Protein AF-A0A2D6QYY9-F1 (afdb_monomer)

Radius of gyration: 24.43 Å; Cα contacts (8 Å, |Δi|>4): 426; chains: 1; bounding box: 73×89×52 Å

pLDDT: mean 72.72, std 28.01, range [17.86, 98.31]

Solvent-accessible surface area (backbone atoms only — not comparable to full-atom values): 18335 Å² total; per-residue (Å²): 140,78,92,85,85,86,84,89,86,78,84,86,80,84,80,98,81,76,97,71,91,80,79,87,81,78,89,75,76,70,84,76,67,44,37,44,31,36,22,74,57,73,68,55,75,54,54,59,70,58,64,79,77,75,81,78,92,76,82,97,78,88,88,87,86,89,82,90,80,93,73,91,72,76,86,72,69,86,83,64,86,88,68,88,79,67,67,50,34,37,40,39,28,46,42,53,53,52,77,57,77,39,36,89,75,64,77,61,57,75,87,45,36,33,63,50,42,48,54,24,50,50,52,20,32,56,60,69,64,43,78,38,80,46,74,70,72,40,56,53,85,42,46,68,74,48,61,65,68,59,58,28,48,60,47,18,52,50,43,24,69,60,52,28,44,38,40,35,34,40,25,7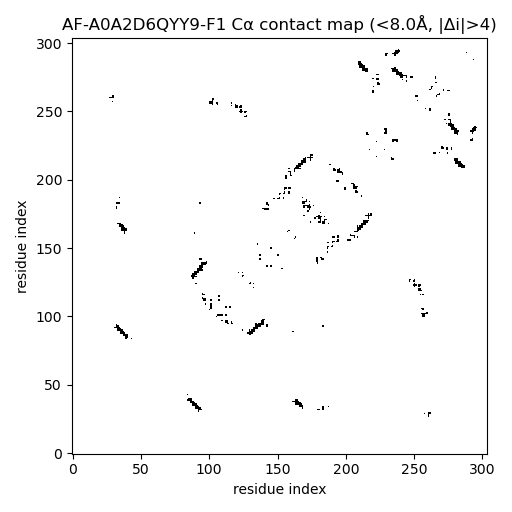8,61,16,58,79,60,43,64,38,31,24,29,51,22,49,45,52,58,51,17,48,56,55,18,41,36,78,83,64,84,64,99,48,64,60,26,75,58,51,31,36,35,19,42,33,89,59,62,67,70,52,56,47,74,42,96,54,57,55,77,38,89,67,40,38,30,42,38,80,39,52,96,45,25,68,48,53,49,53,25,57,62,40,36,58,41,43,41,72,24,45,32,75,55,37,72,72,40,97,44,32,73,50,38,51,16,51,48,58,26,19,76,77,47,54,78,87,73,95,60,77,37,38,64,64,88,86,72,79,68,84,90,125

Nearest PDB structures (foldseek):
  4ewl-assembly2_A  TM=7.579E-01  e=3.236E-10  Mycobacterium tuberculosis
  1q74-assembly4_D  TM=7.592E-01  e=6.464E-10  Mycobacterium tuberculosis
  1q74-assembly3_C  TM=7.695E-01  e=1.086E-09  Mycobacterium tuberculosis
  1q74-assembly2_B  TM=7.594E-01  e=5.459E-09  Mycobacterium tuberculosis
  4ewl-assembly2_B  TM=7.393E-01  e=5.153E-09  Mycobacterium tuberculosis

Foldseek 3Di:
DDDDDDDDDDDDDPDPDDPDDDDDDDDADDDFQKKKFKDFDPVVVVVVVVVVPDDDDDDPDDDDDDDDDDDDDPDDDPPPDDDDTDIQIAMETAALQLVHFCDVVRPDDSVCSSVLSVQLQVQLCVLVVHPHYHYNHDDHLCLQVPDLVVLLVVLLCVCLVNQGQEMEAADCCLLRNRPSSNSSNVSNVSSLVVLQDQVDDDPGGRHHHAFYKHQFNHALLCQLVDPVLQVDPQWQAKEFQLVCLVSLVSSLVSSVSCVVVCCVRAVVHPSNSSSSGIGTIGTPDHDDDPDTNPHDPPPDDDDD

Mean predicted aligned error: 14.14 Å

Secondary structure (DSSP, 8-state):
---------PPP------------------S--EEEEEEE-HHHHHHHHHHTT------S-----------------TTS--SS--EEEEEEEEE--TTS--TTTTSS-TTTHHHHHHHHHHHHHHHTT--EEEEEEEPTT-TTSS-HHHHHHHHHHHHHHH--SEEEEE-TTHHHH-HHHHHHHHHHHHHHHHHH-TTS--SSPP---SEEEEE-SS-GGGGGG-TTTTTSTT--EEEE-GGGHHHHHHHHHH-GGGHHHHIIIIIT-TTHHHHHHEEEEEEEESSPPSSSSBS-TTT-----

Sequence (304 aa):
MSSAAVQGIRPSCSNPANCRGSSRRSPSRVPTKAIVTARWSPRWLLESRRRSRHERPADPFQFRPSGRRELHRRRRDPHVCRGRGRAELTLVTATRGQAGKRGDPPLCAPEELPATRERELRAAADILGIQRLYLLDYEDKQLADAEPEKIRTELVDLLRRHRPHVVVTFDPNGLTGHPDHKAISRFTSDAIQAAADPRLRTDAAPHQVTRLLWTPSLPPWEFGRQTDLADRPGIDFVIDVGAWREQKRAALTAHRTQHLAVDRHWFGKPDVDRLLSVEAYRQAWGPTLPERPMRKFLVDTPTE

Structure (mmCIF, N/CA/C/O backbone):
data_AF-A0A2D6QYY9-F1
#
_entry.id   AF-A0A2D6QYY9-F1
#
loop_
_atom_site.group_PDB
_atom_site.id
_atom_site.type_symbol
_atom_site.label_atom_id
_atom_site.label_alt_id
_atom_site.label_comp_id
_atom_site.label_asym_id
_atom_site.label_entity_id
_atom_site.label_seq_id
_atom_site.pdbx_PDB_ins_code
_atom_site.Cartn_x
_atom_site.Cartn_y
_atom_site.Cartn_z
_atom_site.occupancy
_atom_site.B_iso_or_equiv
_atom_site.auth_seq_id
_atom_site.auth_comp_id
_atom_site.auth_asym_id
_atom_site.auth_atom_id
_atom_site.pdbx_PDB_model_num
ATOM 1 N N . MET A 1 1 ? 13.289 40.891 20.702 1.00 24.22 1 MET A N 1
ATOM 2 C CA . MET A 1 1 ? 12.964 40.147 21.935 1.00 24.22 1 MET A CA 1
ATOM 3 C C . MET A 1 1 ? 12.365 38.804 21.533 1.00 24.22 1 MET A C 1
ATOM 5 O O . MET A 1 1 ? 11.303 38.829 20.934 1.00 24.22 1 MET A O 1
ATOM 9 N N . SER A 1 2 ? 12.954 37.625 21.724 1.00 20.45 2 SER A N 1
ATOM 10 C CA . SER A 1 2 ? 14.361 37.196 21.872 1.00 20.45 2 SER A CA 1
ATOM 11 C C . SER A 1 2 ? 14.382 35.764 21.305 1.00 20.45 2 SER A C 1
ATOM 13 O O . SER A 1 2 ? 13.544 34.960 21.683 1.00 20.45 2 SER A O 1
ATOM 15 N N . SER A 1 3 ? 15.094 35.463 20.220 1.00 17.86 3 SER A N 1
ATOM 16 C CA . SER A 1 3 ? 16.523 35.115 20.185 1.00 17.86 3 SER A CA 1
ATOM 17 C C . SER A 1 3 ? 16.951 34.075 21.228 1.00 17.86 3 SER A C 1
ATOM 19 O O . SER A 1 3 ? 17.074 34.406 22.404 1.00 17.86 3 SER A O 1
ATOM 21 N N . ALA A 1 4 ? 17.266 32.865 20.756 1.00 21.70 4 ALA A N 1
ATOM 22 C CA . ALA A 1 4 ? 18.349 32.030 21.274 1.00 21.70 4 ALA A CA 1
ATOM 23 C C . ALA A 1 4 ? 18.763 31.020 20.188 1.00 21.70 4 ALA A C 1
ATOM 25 O O . ALA A 1 4 ? 18.000 30.124 19.832 1.00 21.70 4 ALA A O 1
ATOM 26 N N . ALA A 1 5 ? 19.967 31.181 19.643 1.00 19.69 5 ALA A N 1
ATOM 27 C CA . ALA A 1 5 ? 20.613 30.169 18.814 1.00 19.69 5 ALA A CA 1
ATOM 28 C C . ALA A 1 5 ? 21.514 29.289 19.690 1.00 19.69 5 ALA A C 1
ATOM 30 O O . ALA A 1 5 ? 22.089 29.778 20.660 1.00 19.69 5 ALA A O 1
ATOM 31 N N . VAL A 1 6 ? 21.726 28.033 19.291 1.00 21.61 6 VAL A N 1
ATOM 32 C CA . VAL A 1 6 ? 22.895 27.255 19.724 1.00 21.61 6 VAL A CA 1
ATOM 33 C C . VAL A 1 6 ? 23.634 26.786 18.478 1.00 21.61 6 VAL A C 1
ATOM 35 O O . VAL A 1 6 ? 23.147 25.956 17.712 1.00 21.61 6 VAL A O 1
ATOM 38 N N . GLN A 1 7 ? 24.811 27.367 18.260 1.00 20.89 7 GLN A N 1
ATOM 39 C CA . GLN A 1 7 ? 25.817 26.843 17.344 1.00 20.89 7 GLN A CA 1
ATOM 40 C C . GLN A 1 7 ? 26.706 25.834 18.079 1.00 20.89 7 GLN A C 1
ATOM 42 O O . GLN A 1 7 ? 26.906 25.948 19.284 1.00 20.89 7 GLN A O 1
ATOM 47 N N . GLY A 1 8 ? 27.344 24.945 17.316 1.00 20.47 8 GLY A N 1
ATOM 48 C CA . GLY A 1 8 ? 28.571 24.271 17.746 1.00 20.47 8 GLY A CA 1
ATOM 49 C C . GLY A 1 8 ? 28.425 22.777 18.013 1.00 20.47 8 GLY A C 1
ATOM 50 O O . GLY A 1 8 ? 28.046 22.361 19.096 1.00 20.47 8 GLY A O 1
ATOM 51 N N . ILE A 1 9 ? 28.830 21.963 17.039 1.00 23.95 9 ILE A N 1
ATOM 52 C CA . ILE A 1 9 ? 30.171 21.351 17.010 1.00 23.95 9 ILE A CA 1
ATOM 53 C C . ILE A 1 9 ? 30.422 20.896 15.564 1.00 23.95 9 ILE A C 1
ATOM 55 O O . ILE A 1 9 ? 29.631 20.157 14.982 1.00 23.95 9 ILE A O 1
ATOM 59 N N . ARG A 1 10 ? 31.516 21.371 14.957 1.00 22.67 10 ARG A N 1
ATOM 60 C CA . ARG A 1 10 ? 32.032 20.849 13.682 1.00 22.67 10 ARG A CA 1
ATOM 61 C C . ARG A 1 10 ? 33.208 19.921 13.994 1.00 22.67 10 ARG A C 1
ATOM 63 O O . ARG A 1 10 ? 34.135 20.389 14.652 1.00 22.67 10 ARG A O 1
ATOM 70 N N . PRO A 1 11 ? 33.250 18.682 13.481 1.00 27.75 11 PRO A N 1
ATOM 71 C CA . PRO A 1 11 ? 34.506 17.961 13.353 1.00 27.75 11 PRO A CA 1
ATOM 72 C C . PRO A 1 11 ? 35.374 18.665 12.306 1.00 27.75 11 PRO A C 1
ATOM 74 O O . PRO A 1 11 ? 34.900 19.020 11.223 1.00 27.75 11 PRO A O 1
ATOM 77 N N . SER A 1 12 ? 36.647 18.866 12.619 1.00 26.08 12 SER A N 1
ATOM 78 C CA . SER A 1 12 ? 37.651 19.315 11.662 1.00 26.08 12 SER A CA 1
ATOM 79 C C . SER A 1 12 ? 37.933 18.210 10.638 1.00 26.08 12 SER A C 1
ATOM 81 O O . SER A 1 12 ? 38.300 17.096 10.995 1.00 26.08 12 SER A O 1
ATOM 83 N N . CYS A 1 13 ? 37.808 18.528 9.350 1.00 25.12 13 CYS A N 1
ATOM 84 C CA . CYS A 1 13 ? 38.438 17.753 8.281 1.00 25.12 13 CYS A CA 1
ATOM 85 C C . CYS A 1 13 ? 39.603 18.570 7.729 1.00 25.12 13 CYS A C 1
ATOM 87 O O . CYS A 1 13 ? 39.419 19.497 6.941 1.00 25.12 13 CYS A O 1
ATOM 89 N N . SER A 1 14 ? 40.806 18.235 8.181 1.00 29.47 14 SER A N 1
ATOM 90 C CA . SER A 1 14 ? 42.048 18.636 7.534 1.00 29.47 14 SER A CA 1
ATOM 91 C C . SER A 1 14 ? 42.207 17.902 6.192 1.00 29.47 14 SER A C 1
ATOM 93 O O . SER A 1 14 ? 41.808 16.748 6.059 1.00 29.47 14 SER A O 1
ATOM 95 N N . ASN A 1 15 ? 42.857 18.575 5.235 1.00 30.83 15 ASN A N 1
ATOM 96 C CA . ASN A 1 15 ? 43.305 18.085 3.918 1.00 30.83 15 ASN A CA 1
ATOM 97 C C . ASN A 1 15 ? 42.295 18.139 2.730 1.00 30.83 15 ASN A C 1
ATOM 99 O O . ASN A 1 15 ? 41.537 17.194 2.495 1.00 30.83 15 ASN A O 1
ATOM 103 N N . PRO A 1 16 ? 42.324 19.206 1.901 1.00 30.31 16 PRO A N 1
ATOM 104 C CA . PRO A 1 16 ? 41.492 19.355 0.704 1.00 30.31 16 PRO A CA 1
ATOM 105 C C . PRO A 1 16 ? 42.157 18.745 -0.550 1.00 30.31 16 PRO A C 1
ATOM 107 O O . PRO A 1 16 ? 42.496 19.465 -1.486 1.00 30.31 16 PRO A O 1
ATOM 110 N N . ALA A 1 17 ? 42.359 17.421 -0.584 1.00 29.62 17 ALA A N 1
ATOM 111 C CA . ALA A 1 17 ? 43.164 16.785 -1.643 1.00 29.62 17 ALA A CA 1
ATOM 112 C C . ALA A 1 17 ? 42.616 15.473 -2.246 1.00 29.62 17 ALA A C 1
ATOM 114 O O . ALA A 1 17 ? 43.342 14.821 -2.992 1.00 29.62 17 ALA A O 1
ATOM 115 N N . ASN A 1 18 ? 41.366 15.058 -1.975 1.00 29.92 18 ASN A N 1
ATOM 116 C CA . ASN A 1 18 ? 40.857 13.781 -2.520 1.00 29.92 18 ASN A CA 1
ATOM 117 C C . ASN A 1 18 ? 39.383 13.765 -2.982 1.00 29.92 18 ASN A C 1
ATOM 119 O O . ASN A 1 18 ? 38.712 12.735 -2.973 1.00 29.92 18 ASN A O 1
ATOM 123 N N . CYS A 1 19 ? 38.866 14.906 -3.448 1.00 27.25 19 CYS A N 1
ATOM 124 C CA . CYS A 1 19 ? 37.540 14.991 -4.070 1.00 27.25 19 CYS A CA 1
ATOM 125 C C . CYS A 1 19 ? 37.563 14.584 -5.558 1.00 27.25 19 CYS A C 1
ATOM 127 O O . CYS A 1 19 ? 37.334 15.417 -6.436 1.00 27.25 19 CYS A O 1
ATOM 129 N N . ARG A 1 20 ? 37.800 13.300 -5.862 1.00 28.73 20 ARG A N 1
ATOM 130 C CA . ARG A 1 20 ? 37.508 12.723 -7.190 1.00 28.73 20 ARG A CA 1
ATOM 131 C C . ARG A 1 20 ? 36.810 11.369 -7.066 1.00 28.73 20 ARG A C 1
ATOM 133 O O . ARG A 1 20 ? 37.363 10.428 -6.520 1.00 28.73 20 ARG A O 1
ATOM 140 N N . GLY A 1 21 ? 35.615 11.277 -7.652 1.00 30.78 21 GLY A N 1
ATOM 141 C CA . GLY A 1 21 ? 34.951 10.006 -7.950 1.00 30.78 21 GLY A CA 1
ATOM 142 C C . GLY A 1 21 ? 34.109 9.387 -6.829 1.00 30.78 21 GLY A C 1
ATOM 143 O O . GLY A 1 21 ? 34.529 8.443 -6.174 1.00 30.78 21 GLY A O 1
ATOM 144 N N . SER A 1 22 ? 32.833 9.773 -6.736 1.00 26.16 22 SER A N 1
ATOM 145 C CA . SER A 1 22 ? 31.793 8.759 -6.516 1.00 26.16 22 SER A CA 1
ATOM 146 C C . SER A 1 22 ? 30.522 9.098 -7.297 1.00 26.16 22 SER A C 1
ATOM 148 O O . SER A 1 22 ? 30.051 10.235 -7.328 1.00 26.16 22 SER A O 1
ATOM 150 N N . SER A 1 23 ? 30.001 8.098 -8.005 1.00 27.09 23 SER A N 1
ATOM 151 C CA . SER A 1 23 ? 28.810 8.200 -8.849 1.00 27.09 23 SER A CA 1
ATOM 152 C C . SER A 1 23 ? 27.565 8.549 -8.031 1.00 27.09 23 SER A C 1
ATOM 154 O O . SER A 1 23 ? 27.313 7.916 -7.001 1.00 27.09 23 SER A O 1
ATOM 156 N N . ARG A 1 24 ? 26.720 9.458 -8.541 1.00 25.91 24 ARG A N 1
ATOM 157 C CA . ARG A 1 24 ? 25.387 9.742 -7.980 1.00 25.91 24 ARG A CA 1
ATOM 158 C C . ARG A 1 24 ? 24.579 8.441 -7.845 1.00 25.91 24 ARG A C 1
ATOM 160 O O . ARG A 1 24 ? 24.099 7.901 -8.841 1.00 25.91 24 ARG A O 1
ATOM 167 N N . ARG A 1 25 ? 24.403 7.937 -6.617 1.00 25.81 25 ARG A N 1
ATOM 168 C CA . ARG A 1 25 ? 23.558 6.761 -6.348 1.00 25.81 25 ARG A CA 1
ATOM 169 C C . ARG A 1 25 ? 22.092 7.125 -6.579 1.00 25.81 25 ARG A C 1
ATOM 171 O O . ARG A 1 25 ? 21.478 7.803 -5.763 1.00 25.81 25 ARG A O 1
ATOM 178 N N . SER A 1 26 ? 21.536 6.661 -7.695 1.00 29.36 26 SER A N 1
ATOM 179 C CA . SER A 1 26 ? 20.120 6.835 -8.021 1.00 29.36 26 SER A CA 1
ATOM 180 C C . SER A 1 26 ? 19.242 5.938 -7.121 1.00 29.36 26 SER A C 1
ATOM 182 O O . SER A 1 26 ? 19.501 4.731 -7.049 1.00 29.36 26 SER A O 1
ATOM 184 N N . PRO A 1 27 ? 18.224 6.471 -6.416 1.00 25.92 27 PRO A N 1
ATOM 185 C CA . PRO A 1 27 ? 17.357 5.669 -5.554 1.00 25.92 27 PRO A CA 1
ATOM 186 C C . PRO A 1 27 ? 16.347 4.851 -6.380 1.00 25.92 27 PRO A C 1
ATOM 188 O O . PRO A 1 27 ? 15.516 5.401 -7.102 1.00 25.92 27 PRO A O 1
ATOM 191 N N . SER A 1 28 ? 16.392 3.520 -6.257 1.00 26.03 28 SER A N 1
ATOM 192 C CA . SER A 1 28 ? 15.472 2.587 -6.930 1.00 26.03 28 SER A CA 1
ATOM 193 C C . SER A 1 28 ? 14.440 1.985 -5.961 1.00 26.03 28 SER A C 1
ATOM 195 O O . SER A 1 28 ? 14.816 1.561 -4.870 1.00 26.03 28 SER A O 1
ATOM 197 N N . ARG A 1 29 ? 13.174 1.894 -6.403 1.00 39.44 29 ARG A N 1
ATOM 198 C CA . ARG A 1 29 ? 11.973 1.305 -5.734 1.00 39.44 29 ARG A CA 1
ATOM 199 C C . ARG A 1 29 ? 12.106 -0.228 -5.534 1.00 39.44 29 ARG A C 1
ATOM 201 O O . ARG A 1 29 ? 13.225 -0.708 -5.672 1.00 39.44 29 ARG A O 1
ATOM 208 N N . VAL A 1 30 ? 11.129 -1.093 -5.202 1.00 32.81 30 VAL A N 1
ATOM 209 C CA . VAL A 1 30 ? 9.650 -1.277 -5.390 1.00 32.81 30 VAL A CA 1
ATOM 210 C C . VAL A 1 30 ? 9.222 -2.276 -4.254 1.00 32.81 30 VAL A C 1
ATOM 212 O O . VAL A 1 30 ? 10.105 -3.059 -3.892 1.00 32.81 30 VAL A O 1
ATOM 215 N N . PRO A 1 31 ? 7.998 -2.296 -3.642 1.00 41.59 31 PRO A N 1
ATOM 216 C CA . PRO A 1 31 ? 6.697 -2.195 -4.316 1.00 41.59 31 PRO A CA 1
ATOM 217 C C . PRO A 1 31 ? 5.567 -1.331 -3.719 1.00 41.59 31 PRO A C 1
ATOM 219 O O . PRO A 1 31 ? 5.508 -1.050 -2.530 1.00 41.59 31 PRO A O 1
ATOM 222 N N . THR A 1 32 ? 4.657 -0.974 -4.642 1.00 31.66 32 THR A N 1
ATOM 223 C CA . THR A 1 32 ? 3.267 -0.491 -4.483 1.00 31.66 32 THR A CA 1
ATOM 224 C C . THR A 1 32 ? 2.980 0.557 -3.403 1.00 31.66 32 THR A C 1
ATOM 226 O O . THR A 1 32 ? 2.944 0.265 -2.214 1.00 31.66 32 THR A O 1
ATOM 229 N N . LYS A 1 33 ? 2.628 1.771 -3.852 1.00 38.44 33 LYS A N 1
ATOM 230 C CA . LYS A 1 33 ? 2.145 2.893 -3.028 1.00 38.44 33 LYS A CA 1
ATOM 231 C C . LYS A 1 33 ? 0.713 2.645 -2.554 1.00 38.44 33 LYS A C 1
ATOM 233 O O . LYS A 1 33 ? -0.225 3.281 -3.043 1.00 38.44 33 LYS A O 1
ATOM 238 N N . ALA A 1 34 ? 0.557 1.644 -1.702 1.00 40.50 34 ALA A N 1
ATOM 239 C CA . ALA A 1 34 ? -0.734 1.055 -1.427 1.00 40.50 34 ALA A CA 1
ATOM 240 C C . ALA A 1 34 ? -1.147 1.184 0.031 1.00 40.50 34 ALA A C 1
ATOM 242 O O . ALA A 1 34 ? -0.338 1.033 0.945 1.00 40.50 34 ALA A O 1
ATOM 243 N N . ILE A 1 35 ? -2.443 1.385 0.210 1.00 50.97 35 ILE A N 1
ATOM 244 C CA . ILE A 1 35 ? -3.138 1.193 1.469 1.00 50.97 35 ILE A CA 1
ATOM 245 C C . ILE A 1 35 ? -3.807 -0.177 1.382 1.00 50.97 35 ILE A C 1
ATOM 247 O O . ILE A 1 35 ? -4.609 -0.415 0.475 1.00 50.97 35 ILE A O 1
ATOM 251 N N . VAL A 1 36 ? -3.492 -1.074 2.314 1.00 58.47 36 VAL A N 1
ATOM 252 C CA . VAL A 1 36 ? -4.250 -2.321 2.494 1.00 58.47 36 VAL A CA 1
ATOM 253 C C . VAL A 1 36 ? -5.264 -2.078 3.597 1.00 58.47 36 VAL A C 1
ATOM 255 O O . VAL A 1 36 ? -4.900 -1.662 4.695 1.00 58.47 36 VAL A O 1
ATOM 258 N N . THR A 1 37 ? -6.540 -2.336 3.329 1.00 50.94 37 THR A N 1
ATOM 259 C CA . THR A 1 37 ? -7.595 -2.233 4.339 1.00 50.94 37 THR A CA 1
ATOM 260 C C . THR A 1 37 ? -8.334 -3.561 4.475 1.00 50.94 37 THR A C 1
ATOM 262 O O . THR A 1 37 ? -8.594 -4.242 3.480 1.00 50.94 37 THR A O 1
ATOM 265 N N . ALA A 1 38 ? -8.630 -3.955 5.717 1.00 46.88 38 ALA A N 1
ATOM 266 C CA . ALA A 1 38 ? -9.217 -5.253 6.041 1.00 46.88 38 ALA A CA 1
ATOM 267 C C . ALA A 1 38 ? -10.495 -5.110 6.886 1.00 46.88 38 ALA A C 1
ATOM 269 O O . ALA A 1 38 ? -10.498 -4.476 7.947 1.00 46.88 38 ALA A O 1
ATOM 270 N N . ARG A 1 39 ? -11.580 -5.752 6.440 1.00 36.62 39 ARG A N 1
ATOM 271 C CA . ARG A 1 39 ? -12.871 -5.855 7.144 1.00 36.62 39 ARG A CA 1
ATOM 272 C C . ARG A 1 39 ? -13.252 -7.321 7.358 1.00 36.62 39 ARG A C 1
ATOM 274 O O . ARG A 1 39 ? -12.958 -8.165 6.527 1.00 36.62 39 ARG A O 1
ATOM 281 N N . TRP A 1 40 ? -13.941 -7.633 8.453 1.00 40.41 40 TRP A N 1
ATOM 282 C CA . TRP A 1 40 ? -14.431 -8.985 8.762 1.00 40.41 40 TRP A CA 1
ATOM 283 C C . TRP A 1 40 ? -15.960 -9.062 8.634 1.00 40.41 40 TRP A C 1
ATOM 285 O O . TRP A 1 40 ? -16.655 -8.071 8.856 1.00 40.41 40 TRP A O 1
ATOM 295 N N . SER A 1 41 ? -16.490 -10.230 8.252 1.00 32.62 41 SER A N 1
ATOM 296 C CA . SER A 1 41 ? -17.924 -10.414 7.973 1.00 32.62 41 SER A CA 1
ATOM 297 C C . SER A 1 41 ? -18.780 -10.574 9.248 1.00 32.62 41 SER A C 1
ATOM 299 O O . SER A 1 41 ? -18.458 -11.427 10.079 1.00 32.62 41 SER A O 1
ATOM 301 N N . PRO A 1 42 ? -19.930 -9.874 9.378 1.00 34.06 42 PRO A N 1
ATOM 302 C CA . PRO A 1 42 ? -20.803 -9.971 10.555 1.00 34.06 42 PRO A CA 1
ATOM 303 C C . PRO A 1 42 ? -21.401 -11.356 10.846 1.00 34.06 42 PRO A C 1
ATOM 305 O O . PRO A 1 42 ? -21.711 -11.642 11.998 1.00 34.06 42 PRO A O 1
ATOM 308 N N . ARG A 1 43 ? -21.562 -12.243 9.847 1.00 33.91 43 ARG A N 1
ATOM 309 C CA . ARG A 1 43 ? -22.134 -13.590 10.083 1.00 33.91 43 ARG A CA 1
ATOM 310 C C . ARG A 1 43 ? -21.301 -14.417 11.069 1.00 33.91 43 ARG A C 1
ATOM 312 O O . ARG A 1 43 ? -21.859 -15.177 11.856 1.00 33.91 43 ARG A O 1
ATOM 319 N N . TRP A 1 44 ? -19.984 -14.217 11.074 1.00 33.06 44 TRP A N 1
ATOM 320 C CA . TRP A 1 44 ? -19.068 -14.958 11.938 1.00 33.06 44 TRP A CA 1
ATOM 321 C C . TRP A 1 44 ? -19.231 -14.611 13.429 1.00 33.06 44 TRP A C 1
ATOM 323 O O . TRP A 1 44 ? -19.193 -15.515 14.261 1.00 33.06 44 TRP A O 1
ATOM 333 N N . LEU A 1 45 ? -19.517 -13.341 13.759 1.00 33.91 45 LEU A N 1
ATOM 334 C CA . LEU A 1 45 ? -19.784 -12.869 15.132 1.00 33.91 45 LEU A CA 1
ATOM 335 C C . LEU A 1 45 ? -21.002 -13.550 15.788 1.00 33.91 45 LEU A C 1
ATOM 337 O O . LEU A 1 45 ? -21.111 -13.575 17.012 1.00 33.91 45 LEU A O 1
ATOM 341 N N . LEU A 1 46 ? -21.919 -14.093 14.981 1.00 30.67 46 LEU A N 1
ATOM 342 C CA . LEU A 1 46 ? -23.135 -14.771 15.439 1.00 30.67 46 LEU A CA 1
ATOM 343 C C . LEU A 1 46 ? -22.991 -16.301 15.450 1.00 30.67 46 LEU A C 1
ATOM 345 O O . LEU A 1 46 ? -23.529 -16.963 16.339 1.00 30.67 46 LEU A O 1
ATOM 349 N N . GLU A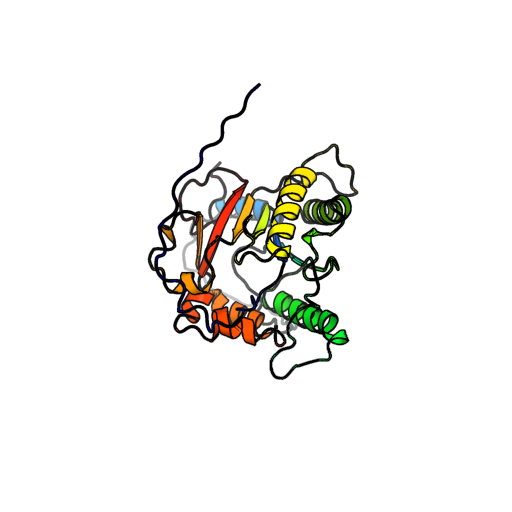 1 47 ? -22.260 -16.883 14.495 1.00 32.22 47 GLU A N 1
ATOM 350 C CA . GLU A 1 47 ? -22.050 -18.338 14.430 1.00 32.22 47 GLU A CA 1
ATOM 351 C C . GLU A 1 47 ? -21.056 -18.851 15.486 1.00 32.22 47 GLU A C 1
ATOM 353 O O . GLU A 1 47 ? -21.225 -19.970 15.979 1.00 32.22 47 GLU A O 1
ATOM 358 N N . SER A 1 48 ? -20.082 -18.034 15.905 1.00 33.19 48 SER A N 1
ATOM 359 C CA . SER A 1 48 ? -19.191 -18.350 17.034 1.00 33.19 48 SER A CA 1
ATOM 360 C C . SER A 1 48 ? -19.963 -18.510 18.353 1.00 33.19 48 SER A C 1
ATOM 362 O O . SER A 1 48 ? -19.735 -19.473 19.084 1.00 33.19 48 SER A O 1
ATOM 364 N N . ARG A 1 49 ? -20.960 -17.646 18.605 1.00 35.28 49 ARG A N 1
ATOM 365 C CA . ARG A 1 49 ? -21.829 -17.685 19.800 1.00 35.28 49 ARG A CA 1
ATOM 366 C C . ARG A 1 49 ? -22.763 -18.903 19.864 1.00 35.28 49 ARG A C 1
ATOM 368 O O . ARG A 1 49 ? -23.239 -19.236 20.946 1.00 35.28 49 ARG A O 1
ATOM 375 N N . ARG A 1 50 ? -23.053 -19.571 18.737 1.00 36.94 50 ARG A N 1
ATOM 376 C CA . ARG A 1 50 ? -23.914 -20.775 18.709 1.00 36.94 50 ARG A CA 1
ATOM 377 C C . ARG A 1 50 ? -23.154 -22.079 18.947 1.00 36.94 50 ARG A C 1
ATOM 379 O O . ARG A 1 50 ? -23.724 -23.000 19.524 1.00 36.94 50 ARG A O 1
ATOM 386 N N . ARG A 1 51 ? -21.887 -22.175 18.526 1.00 38.72 51 ARG A N 1
ATOM 387 C CA . ARG A 1 51 ? -21.098 -23.417 18.644 1.00 38.72 51 ARG A CA 1
ATOM 388 C C . ARG A 1 51 ? -20.593 -23.705 20.061 1.00 38.72 51 ARG A C 1
ATOM 390 O O . ARG A 1 51 ? -20.360 -24.860 20.377 1.00 38.72 51 ARG A O 1
ATOM 397 N N . SER A 1 52 ? -20.493 -22.701 20.932 1.00 35.16 52 SER A N 1
ATOM 398 C CA . SER A 1 52 ? -20.010 -22.875 22.312 1.00 35.16 52 SER A CA 1
ATOM 399 C C . SER A 1 52 ? -21.016 -23.508 23.288 1.00 35.16 52 SER A C 1
ATOM 401 O O . SER A 1 52 ? -20.654 -23.755 24.434 1.00 35.16 52 SER A O 1
ATOM 403 N N . ARG A 1 53 ? -22.272 -23.769 22.884 1.00 37.00 53 ARG A N 1
ATOM 404 C CA . ARG A 1 53 ? -23.322 -24.271 23.799 1.00 37.00 53 ARG A CA 1
ATOM 405 C C . ARG A 1 53 ? -23.686 -25.754 23.664 1.00 37.00 53 ARG A C 1
ATOM 407 O O . ARG A 1 53 ? -24.353 -26.263 24.562 1.00 37.00 53 ARG A O 1
ATOM 414 N N . HIS A 1 54 ? -23.289 -26.454 22.597 1.00 35.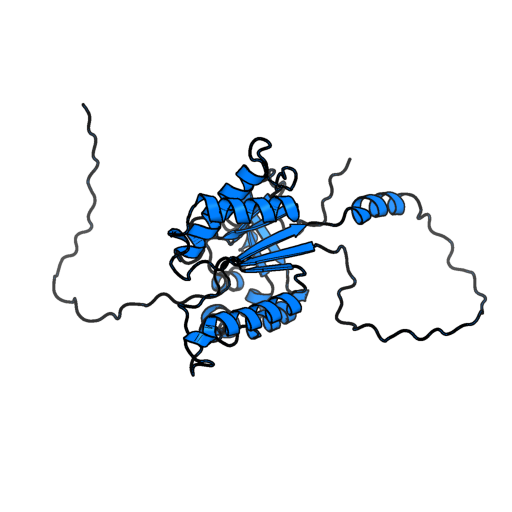16 54 HIS A N 1
ATOM 415 C CA . HIS A 1 54 ? -23.774 -27.817 22.307 1.00 35.16 54 HIS A CA 1
ATOM 416 C C . HIS A 1 54 ? -22.703 -28.767 21.739 1.00 35.16 54 HIS A C 1
ATOM 418 O O . HIS A 1 54 ? -22.844 -29.253 20.622 1.00 35.16 54 HIS A O 1
ATOM 424 N N . GLU A 1 55 ? -21.694 -29.114 22.541 1.00 29.67 55 GLU A N 1
ATOM 425 C CA . GLU A 1 55 ? -20.947 -30.3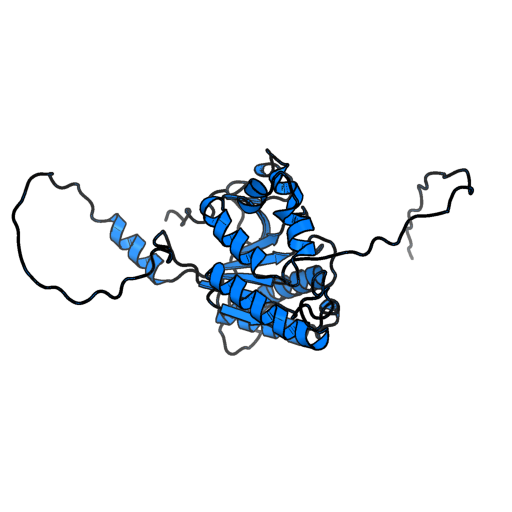74 22.378 1.00 29.67 55 GLU A CA 1
ATOM 426 C C . GLU A 1 55 ? -20.736 -31.028 23.760 1.00 29.67 55 GLU A C 1
ATOM 428 O O . GLU A 1 55 ? -19.776 -30.743 24.471 1.00 29.67 55 GLU A O 1
ATOM 433 N N . ARG A 1 56 ? -21.671 -31.904 24.164 1.00 30.64 56 ARG A N 1
ATOM 434 C CA . ARG A 1 56 ? -21.366 -33.016 25.084 1.00 30.64 56 ARG A CA 1
ATOM 435 C C . ARG A 1 56 ? -20.919 -34.200 24.214 1.00 30.64 56 ARG A C 1
ATOM 437 O O . ARG A 1 56 ? -21.533 -34.397 23.163 1.00 30.64 56 ARG A O 1
ATOM 444 N N . PRO A 1 57 ? -19.898 -34.982 24.604 1.00 27.91 57 PRO A N 1
ATOM 445 C CA . PRO A 1 57 ? -19.446 -36.108 23.796 1.00 27.91 57 PRO A CA 1
ATOM 446 C C . PRO A 1 57 ? -20.510 -37.213 23.764 1.00 27.91 57 PRO A C 1
ATOM 448 O O . PRO A 1 57 ? -21.097 -37.539 24.796 1.00 27.91 57 PRO A O 1
ATOM 451 N N . ALA A 1 58 ? -20.739 -37.785 22.582 1.00 29.31 58 ALA A N 1
ATOM 452 C CA . ALA A 1 58 ? -21.579 -38.962 22.387 1.00 29.31 58 ALA A CA 1
ATOM 453 C C . ALA A 1 58 ? -20.713 -40.193 22.065 1.00 29.31 58 ALA A C 1
ATOM 455 O O . ALA A 1 58 ? -19.679 -40.086 21.405 1.00 29.31 58 ALA A O 1
ATOM 456 N N . ASP A 1 59 ? -21.165 -41.335 22.572 1.00 29.41 59 ASP A N 1
ATOM 457 C CA . ASP A 1 59 ? -20.526 -42.656 22.596 1.00 29.41 59 ASP A CA 1
ATOM 458 C C . ASP A 1 59 ? -20.169 -43.208 21.187 1.00 29.41 59 ASP A C 1
ATOM 460 O O . ASP A 1 59 ? -21.0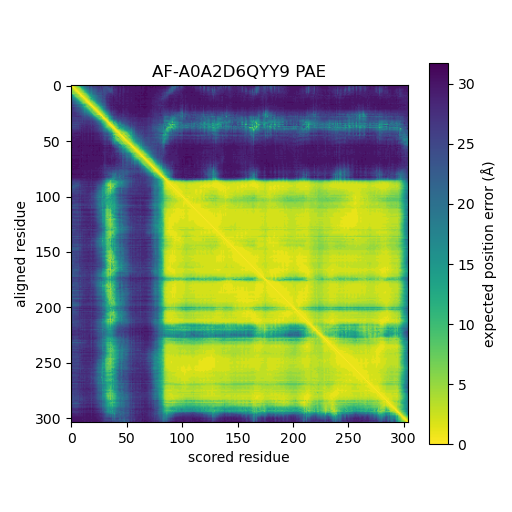18 -43.165 20.288 1.00 29.41 59 ASP A O 1
ATOM 464 N N . PRO A 1 60 ? -18.944 -43.725 20.943 1.00 28.75 60 PRO A N 1
ATOM 465 C CA . PRO A 1 60 ? -18.485 -44.135 19.613 1.00 28.75 60 PRO A CA 1
ATOM 466 C C . PRO A 1 60 ? -18.930 -45.548 19.173 1.00 28.75 60 PRO A C 1
ATOM 468 O O . PRO A 1 60 ? -18.122 -46.300 18.631 1.00 28.75 60 PRO A O 1
ATOM 471 N N . PHE A 1 61 ? -20.210 -45.912 19.316 1.00 27.22 61 PHE A N 1
ATOM 472 C CA . PHE A 1 61 ? -20.757 -47.133 18.697 1.00 27.22 61 PHE A CA 1
ATOM 473 C C . PHE A 1 61 ? -22.209 -46.986 18.215 1.00 27.22 61 PHE A C 1
ATOM 475 O O . PHE A 1 61 ? -23.154 -47.260 18.950 1.00 27.22 61 PHE A O 1
ATOM 482 N N . GLN A 1 62 ? -22.390 -46.677 16.923 1.00 28.17 62 GLN A N 1
ATOM 483 C CA . GLN A 1 62 ? -23.477 -47.256 16.116 1.00 28.17 62 GLN A CA 1
ATOM 484 C C . GLN A 1 62 ? -23.263 -47.063 14.606 1.00 28.17 62 GLN A C 1
ATOM 486 O O . GLN A 1 62 ? -22.770 -46.040 14.138 1.00 28.17 62 GLN A O 1
ATOM 491 N N . PHE A 1 63 ? -23.642 -48.084 13.837 1.00 24.56 63 PHE A N 1
ATOM 492 C CA . PHE A 1 63 ? -23.413 -48.219 12.397 1.00 24.56 63 PHE A CA 1
ATOM 493 C C . PHE A 1 63 ? -24.715 -48.716 11.759 1.00 24.56 63 PHE A C 1
ATOM 495 O O . PHE A 1 63 ? -25.239 -49.704 12.268 1.00 24.56 63 PHE A O 1
ATOM 502 N N . ARG A 1 64 ? -25.212 -48.089 10.670 1.00 27.88 64 ARG A N 1
ATOM 503 C CA . ARG A 1 64 ? -25.969 -48.681 9.522 1.00 27.88 64 ARG A CA 1
ATOM 504 C C . ARG A 1 64 ? -26.583 -47.596 8.587 1.00 27.88 64 ARG A C 1
ATOM 506 O O . ARG A 1 64 ? -26.485 -46.420 8.929 1.00 27.88 64 ARG A O 1
ATOM 513 N N . PRO A 1 65 ? -27.027 -47.921 7.342 1.00 32.28 65 PRO A N 1
ATOM 514 C CA . PRO A 1 65 ? -26.574 -47.141 6.178 1.00 32.28 65 PRO A CA 1
ATOM 515 C C . PRO A 1 65 ? -27.661 -46.693 5.165 1.00 32.28 65 PRO A C 1
ATOM 517 O O . PRO A 1 65 ? -28.842 -46.994 5.300 1.00 32.28 65 PRO A O 1
ATOM 520 N N . SER A 1 66 ? -27.166 -46.156 4.037 1.00 27.19 66 SER A N 1
ATOM 521 C CA . SER A 1 66 ? -27.763 -46.115 2.680 1.00 27.19 66 SER A CA 1
ATOM 522 C C . SER A 1 66 ? -28.753 -44.985 2.344 1.00 27.19 66 SER A C 1
ATOM 524 O O . SER A 1 66 ? -29.577 -44.602 3.162 1.00 27.19 66 SER A O 1
ATOM 526 N N . GLY A 1 67 ? -28.685 -44.459 1.104 1.00 24.27 67 GLY A N 1
ATOM 527 C CA . GLY A 1 67 ? -29.695 -43.505 0.604 1.00 24.27 67 GLY A CA 1
ATOM 528 C C . GLY A 1 67 ? -29.282 -42.495 -0.483 1.00 24.27 67 GLY A C 1
ATOM 529 O O . GLY A 1 67 ? -29.333 -41.298 -0.245 1.00 24.27 67 GLY A O 1
ATOM 530 N N . ARG A 1 68 ? -28.907 -42.970 -1.681 1.00 27.11 68 ARG A N 1
ATOM 531 C CA . ARG A 1 68 ? -29.015 -42.305 -3.011 1.00 27.11 68 ARG A CA 1
ATOM 532 C C . ARG A 1 68 ? -29.199 -40.760 -3.102 1.00 27.11 68 ARG A C 1
ATOM 534 O O . ARG A 1 68 ? -30.299 -40.261 -2.886 1.00 27.11 68 ARG A O 1
ATOM 541 N N . ARG A 1 69 ? -28.254 -40.073 -3.763 1.00 28.47 69 ARG A N 1
ATOM 542 C CA . ARG A 1 69 ? -28.363 -39.591 -5.174 1.00 28.47 69 ARG A CA 1
ATOM 543 C C . ARG A 1 69 ? -27.184 -38.679 -5.531 1.00 28.47 69 ARG A C 1
ATOM 545 O O . ARG A 1 69 ? -26.869 -37.740 -4.807 1.00 28.47 69 ARG A O 1
ATOM 552 N N . GLU A 1 70 ? -26.567 -38.933 -6.680 1.00 31.11 70 GLU A N 1
ATOM 553 C CA . GLU A 1 70 ? -25.574 -38.031 -7.258 1.00 31.11 70 GLU A CA 1
ATOM 554 C C . GLU A 1 70 ? -26.238 -36.791 -7.866 1.00 31.11 70 GLU A C 1
ATOM 556 O O . GLU A 1 70 ? -27.267 -36.871 -8.534 1.00 31.11 70 GLU A O 1
ATOM 561 N N . LEU A 1 71 ? -25.596 -35.643 -7.667 1.00 30.08 71 LEU A N 1
ATOM 562 C CA . LEU A 1 71 ? -25.830 -34.406 -8.403 1.00 30.08 71 LEU A CA 1
ATOM 563 C C . LEU A 1 71 ? -24.451 -33.834 -8.725 1.00 30.08 71 LEU A C 1
ATOM 565 O O . LEU A 1 71 ? -23.627 -33.664 -7.821 1.00 30.08 71 LEU A O 1
ATOM 569 N N . HIS A 1 72 ? -24.181 -33.590 -10.011 1.00 28.78 72 HIS A N 1
ATOM 570 C CA . HIS A 1 72 ? -22.855 -33.226 -10.515 1.00 28.78 72 HIS A CA 1
ATOM 571 C C . HIS A 1 72 ? -22.242 -32.039 -9.757 1.00 28.78 72 HIS A C 1
ATOM 573 O O . HIS A 1 72 ? -22.549 -30.870 -10.003 1.00 28.78 72 HIS A O 1
ATOM 579 N N . ARG A 1 73 ? -21.279 -32.331 -8.876 1.00 30.72 73 ARG A N 1
ATOM 580 C CA . ARG A 1 73 ? -20.373 -31.311 -8.351 1.00 30.72 73 ARG A CA 1
ATOM 581 C C . ARG A 1 73 ? -19.428 -30.894 -9.473 1.00 30.72 73 ARG A C 1
ATOM 583 O O . ARG A 1 73 ? -18.534 -31.657 -9.834 1.00 30.72 73 ARG A O 1
ATOM 590 N N . ARG A 1 74 ? -19.552 -29.648 -9.949 1.00 33.75 74 ARG A N 1
ATOM 591 C CA . ARG A 1 74 ? -18.417 -28.958 -10.588 1.00 33.75 74 ARG A CA 1
ATOM 592 C C . ARG A 1 74 ? -17.210 -29.115 -9.659 1.00 33.75 74 ARG A C 1
ATOM 594 O O . ARG A 1 74 ? -17.315 -28.754 -8.481 1.00 33.75 74 ARG A O 1
ATOM 601 N N . ARG A 1 75 ? -16.103 -29.677 -10.159 1.00 31.88 75 ARG A N 1
ATOM 602 C CA . ARG A 1 75 ? -14.856 -29.796 -9.389 1.00 31.88 75 ARG A CA 1
ATOM 603 C C . ARG A 1 75 ? -14.465 -28.390 -8.930 1.00 31.88 75 ARG A C 1
ATOM 605 O O . ARG A 1 75 ? -14.241 -27.514 -9.758 1.00 31.88 75 ARG A O 1
ATOM 612 N N . ARG A 1 76 ? -14.487 -28.157 -7.615 1.00 36.34 76 ARG A N 1
ATOM 613 C CA . ARG A 1 76 ? -14.038 -26.892 -7.026 1.00 36.34 76 ARG A CA 1
ATOM 614 C C . ARG A 1 76 ? -12.534 -26.970 -6.836 1.00 36.34 76 ARG A C 1
ATOM 616 O O . ARG A 1 76 ? -12.041 -27.966 -6.315 1.00 36.34 76 ARG A O 1
ATOM 623 N N . ASP A 1 77 ? -11.869 -25.906 -7.248 1.00 36.06 77 ASP A N 1
ATOM 624 C CA . ASP A 1 77 ? -10.424 -25.745 -7.206 1.00 36.06 77 ASP A CA 1
ATOM 625 C C . ASP A 1 77 ? -9.868 -25.936 -5.774 1.00 36.06 77 ASP A C 1
ATOM 627 O O . ASP A 1 77 ? -10.385 -25.292 -4.846 1.00 36.06 77 ASP A O 1
ATOM 631 N N . PRO A 1 78 ? -8.866 -26.811 -5.541 1.00 33.19 78 PRO A N 1
ATOM 632 C CA . PRO A 1 78 ? -8.299 -27.030 -4.208 1.00 33.19 78 PRO A CA 1
ATOM 633 C C . PRO A 1 78 ? -7.558 -25.808 -3.641 1.00 33.19 78 PRO A C 1
ATOM 635 O O . PRO A 1 78 ? -7.346 -25.747 -2.432 1.00 33.19 78 PRO A O 1
ATOM 638 N N . HIS A 1 79 ? -7.214 -24.815 -4.468 1.00 34.00 79 HIS A N 1
ATOM 639 C CA . HIS A 1 79 ? -6.468 -23.623 -4.042 1.00 34.00 79 HIS A CA 1
ATOM 640 C C . HIS A 1 79 ? -7.319 -22.545 -3.342 1.00 34.00 79 HIS A C 1
ATOM 642 O O . HIS A 1 79 ? -6.783 -21.565 -2.828 1.00 34.00 79 HIS A O 1
ATOM 648 N N . VAL A 1 80 ? -8.645 -22.712 -3.250 1.00 37.75 80 VAL A N 1
ATOM 649 C CA . VAL A 1 80 ? -9.506 -21.764 -2.524 1.00 37.75 80 VAL A CA 1
ATOM 650 C C . VAL A 1 80 ? -9.482 -22.054 -1.021 1.00 37.75 80 VAL A C 1
ATOM 652 O O . VAL A 1 80 ? -10.135 -22.989 -0.551 1.00 37.75 80 VAL A O 1
ATOM 655 N N . CYS A 1 81 ? -8.795 -21.196 -0.258 1.00 36.22 81 CYS A N 1
ATOM 656 C CA . CYS A 1 81 ? -8.614 -21.307 1.193 1.00 36.22 81 CYS A CA 1
ATOM 657 C C . CYS A 1 81 ? -9.896 -21.715 1.947 1.00 36.22 81 CYS A C 1
ATOM 659 O O . CYS A 1 81 ? -10.889 -20.975 1.999 1.00 36.22 81 CYS A O 1
ATOM 661 N N . ARG A 1 82 ? -9.839 -22.888 2.593 1.00 35.12 82 ARG A N 1
ATOM 662 C CA . ARG A 1 82 ? -10.812 -23.370 3.583 1.00 35.12 82 ARG A CA 1
ATOM 663 C C . ARG A 1 82 ? -10.177 -23.388 4.974 1.00 35.12 82 ARG A C 1
ATOM 665 O O . ARG A 1 82 ? -9.815 -24.440 5.484 1.00 35.12 82 ARG A O 1
ATOM 672 N N . GLY A 1 83 ? -10.075 -22.219 5.599 1.00 30.72 83 GLY A N 1
ATOM 673 C CA . GLY A 1 83 ? -9.594 -22.100 6.973 1.00 30.72 83 GLY A CA 1
ATOM 674 C C . GLY A 1 83 ? -9.862 -20.721 7.567 1.00 30.72 83 GLY A C 1
ATOM 675 O O . GLY A 1 83 ? -9.347 -19.738 7.062 1.00 30.72 83 GLY A O 1
ATOM 676 N N . ARG A 1 84 ? -10.659 -20.691 8.645 1.00 37.53 84 ARG A N 1
ATOM 677 C CA . ARG A 1 84 ? -10.736 -19.629 9.673 1.00 37.53 84 ARG A CA 1
ATOM 678 C C . ARG A 1 84 ? -10.892 -18.179 9.171 1.00 37.53 84 ARG A C 1
ATOM 680 O O . ARG A 1 84 ? -9.960 -17.391 9.209 1.00 37.53 84 ARG A O 1
ATOM 687 N N . GLY A 1 85 ? -12.139 -17.823 8.845 1.00 44.16 85 GLY A N 1
ATOM 688 C CA . GLY A 1 85 ? -12.570 -16.443 8.587 1.00 44.16 85 GLY A CA 1
ATOM 689 C C . GLY A 1 85 ? -12.199 -15.928 7.192 1.00 44.16 85 GLY A C 1
ATOM 690 O O . GLY A 1 85 ? -11.113 -16.179 6.687 1.00 44.16 85 GLY A O 1
ATOM 691 N N . ARG A 1 86 ? -13.101 -15.177 6.551 1.00 63.19 86 ARG A N 1
ATOM 692 C CA . ARG A 1 86 ? -12.761 -14.396 5.351 1.00 63.19 86 ARG A CA 1
ATOM 693 C C . ARG A 1 86 ? -12.706 -12.921 5.716 1.00 63.19 86 ARG A C 1
ATOM 695 O O . ARG A 1 86 ? -13.741 -12.341 6.046 1.00 63.19 86 ARG A O 1
ATOM 702 N N . ALA A 1 87 ? -11.510 -12.345 5.636 1.00 77.06 87 ALA A N 1
ATOM 703 C CA . ALA A 1 87 ? -11.346 -10.905 5.574 1.00 77.06 87 ALA A CA 1
ATOM 704 C C . ALA A 1 87 ? -11.729 -10.426 4.167 1.00 77.06 87 ALA A C 1
ATOM 706 O O . ALA A 1 87 ? -11.280 -10.985 3.165 1.00 77.06 87 ALA A O 1
ATOM 707 N N . GLU A 1 88 ? -12.549 -9.384 4.106 1.00 85.19 88 GLU A N 1
ATOM 708 C CA . GLU A 1 88 ? -12.670 -8.527 2.938 1.00 85.19 88 GLU A CA 1
ATOM 709 C C . GLU A 1 88 ? -11.418 -7.642 2.871 1.00 85.19 88 GLU A C 1
ATOM 711 O O . GLU A 1 88 ? -11.215 -6.787 3.735 1.00 85.19 88 GLU A O 1
ATOM 716 N N . LEU A 1 89 ? -10.584 -7.863 1.858 1.00 89.62 89 LEU A N 1
ATOM 717 C CA . LEU A 1 89 ? -9.354 -7.125 1.590 1.00 89.62 89 LEU A CA 1
ATOM 718 C C . LEU A 1 89 ? -9.590 -6.126 0.458 1.00 89.62 89 LEU A C 1
ATOM 720 O O . LEU A 1 89 ? -10.039 -6.498 -0.630 1.00 89.62 89 LEU A O 1
ATOM 724 N N . THR A 1 90 ? -9.259 -4.862 0.712 1.00 94.06 90 THR A N 1
ATOM 725 C CA . THR A 1 90 ? -9.284 -3.788 -0.287 1.00 94.06 90 THR A CA 1
ATOM 726 C C . THR A 1 90 ? -7.901 -3.158 -0.395 1.00 94.06 90 THR A C 1
ATOM 728 O O . THR A 1 90 ? -7.360 -2.685 0.604 1.00 94.06 90 THR A O 1
ATOM 731 N N . LEU A 1 91 ? -7.346 -3.143 -1.606 1.00 96.25 91 LEU A N 1
ATOM 732 C CA . LEU A 1 91 ? -6.083 -2.494 -1.945 1.00 96.25 91 LEU A CA 1
ATOM 733 C C . LEU A 1 91 ? -6.374 -1.165 -2.648 1.00 96.25 91 LEU A C 1
ATOM 735 O O . LEU A 1 91 ? -7.077 -1.136 -3.655 1.00 96.25 91 LEU A O 1
ATOM 739 N N . VAL A 1 92 ? -5.825 -0.067 -2.139 1.00 97.12 92 VAL A N 1
ATOM 740 C CA . VAL A 1 92 ? -5.933 1.264 -2.756 1.00 97.12 92 VAL A CA 1
ATOM 741 C C . VAL A 1 92 ? -4.538 1.703 -3.157 1.00 97.12 92 VAL A C 1
ATOM 743 O O . VAL A 1 92 ? -3.691 1.863 -2.289 1.00 97.12 92 VAL A O 1
ATOM 746 N N . THR A 1 93 ? -4.274 1.880 -4.449 1.00 96.25 93 THR A N 1
ATOM 747 C CA . THR A 1 93 ? -2.967 2.309 -4.966 1.00 96.25 93 THR A CA 1
ATOM 748 C C . THR A 1 93 ? -3.070 3.716 -5.538 1.00 96.25 93 THR A C 1
ATOM 750 O O . THR A 1 93 ? -3.875 3.973 -6.429 1.00 96.25 93 THR A O 1
ATOM 753 N N . ALA A 1 94 ? -2.241 4.635 -5.043 1.00 95.25 94 ALA A N 1
ATOM 754 C CA . ALA A 1 94 ? -2.369 6.048 -5.395 1.00 95.25 94 ALA A CA 1
ATOM 755 C C . ALA A 1 94 ? -2.002 6.366 -6.859 1.00 95.25 94 ALA A C 1
ATOM 757 O O . ALA A 1 94 ? -2.641 7.205 -7.477 1.00 95.25 94 ALA A O 1
ATOM 758 N N . THR A 1 95 ? -0.994 5.692 -7.425 1.00 94.62 95 THR A N 1
ATOM 759 C CA . THR A 1 95 ? -0.418 6.019 -8.748 1.00 94.62 95 THR A CA 1
ATOM 760 C C . THR A 1 95 ? -0.173 4.761 -9.576 1.00 94.62 95 THR A C 1
ATOM 762 O O . THR A 1 95 ? 0.182 3.729 -8.999 1.00 94.62 95 THR A O 1
ATOM 765 N N . ARG A 1 96 ? -0.157 4.859 -10.909 1.00 93.44 96 ARG A N 1
ATOM 766 C CA . ARG A 1 96 ? 0.172 3.722 -11.793 1.00 93.44 96 ARG A CA 1
ATOM 767 C C . ARG A 1 96 ? 1.664 3.363 -11.856 1.00 93.44 96 ARG A C 1
ATOM 769 O O . ARG A 1 96 ? 2.009 2.262 -12.275 1.00 93.44 96 ARG A O 1
ATOM 776 N N . GLY A 1 97 ? 2.556 4.220 -11.353 1.00 92.25 97 GLY A N 1
ATOM 777 C CA . GLY A 1 97 ? 4.002 3.954 -11.305 1.00 92.25 97 GLY A CA 1
ATOM 778 C C . GLY A 1 97 ? 4.715 4.194 -12.643 1.00 92.25 97 GLY A C 1
ATOM 779 O O . GLY A 1 97 ? 5.693 3.505 -12.960 1.00 92.25 97 GLY A O 1
ATOM 780 N N . GLN A 1 98 ? 4.173 5.138 -13.414 1.00 92.62 98 GLN A N 1
ATOM 781 C CA . GLN A 1 98 ? 4.531 5.523 -14.776 1.00 92.62 98 GLN A CA 1
ATOM 782 C C . GLN A 1 98 ? 5.922 6.164 -14.915 1.00 92.62 98 GLN A C 1
ATOM 784 O O . GLN A 1 98 ? 6.582 5.978 -15.930 1.00 92.62 98 GLN A O 1
ATOM 789 N N . ALA A 1 99 ? 6.451 6.803 -13.870 1.00 92.25 99 ALA A N 1
ATOM 790 C CA . ALA A 1 99 ? 7.803 7.369 -13.839 1.00 92.25 99 ALA A CA 1
ATOM 791 C C . ALA A 1 99 ? 8.867 6.344 -13.375 1.00 92.25 99 ALA A C 1
ATOM 793 O O . ALA A 1 99 ? 9.888 6.710 -12.767 1.00 92.25 99 ALA A O 1
ATOM 794 N N . GLY A 1 100 ? 8.601 5.049 -13.592 1.00 90.69 100 GLY A N 1
ATOM 795 C CA . GLY A 1 100 ? 9.423 3.907 -13.186 1.00 90.69 100 GLY A CA 1
ATOM 796 C C . GLY A 1 100 ? 10.308 3.325 -14.297 1.00 90.69 100 GLY A C 1
ATOM 797 O O . GLY A 1 100 ? 10.219 3.696 -15.462 1.00 90.69 100 GLY A O 1
ATOM 798 N N . LYS A 1 101 ? 11.167 2.363 -13.930 1.00 92.25 101 LYS A N 1
ATOM 799 C CA . LYS A 1 101 ? 11.843 1.498 -14.912 1.00 92.25 101 LYS A CA 1
ATOM 800 C C . LYS A 1 101 ? 10.863 0.442 -15.451 1.00 92.25 101 LYS A C 1
ATOM 802 O O . LYS A 1 101 ? 9.924 0.060 -14.751 1.00 92.25 101 LYS A O 1
ATOM 807 N N . ARG A 1 102 ? 11.134 -0.029 -16.674 1.00 94.94 102 ARG A N 1
ATOM 808 C CA . ARG A 1 102 ? 10.310 -0.962 -17.471 1.00 94.94 102 ARG A CA 1
ATOM 809 C C . ARG A 1 102 ? 10.821 -2.414 -17.459 1.00 94.94 102 ARG A C 1
ATOM 811 O O . ARG A 1 102 ? 10.376 -3.220 -18.270 1.00 94.94 102 ARG A O 1
ATOM 818 N N . GLY A 1 103 ? 11.769 -2.727 -16.578 1.00 92.56 103 GLY A N 1
ATOM 819 C CA . GLY A 1 103 ? 12.624 -3.915 -16.649 1.00 92.56 103 GLY A CA 1
ATOM 820 C C . GLY A 1 103 ? 13.935 -3.644 -17.396 1.00 92.56 103 GLY A C 1
ATOM 821 O O . GLY A 1 103 ? 14.118 -2.550 -17.938 1.00 92.56 103 GLY A O 1
ATOM 822 N N . ASP A 1 104 ? 14.842 -4.621 -17.381 1.00 93.31 104 ASP A N 1
ATOM 823 C CA . ASP A 1 104 ? 16.053 -4.658 -18.205 1.00 93.31 104 ASP A CA 1
ATOM 824 C C . ASP A 1 104 ? 16.232 -6.087 -18.776 1.00 93.31 104 ASP A C 1
ATOM 826 O O . ASP A 1 104 ? 16.496 -7.006 -18.000 1.00 93.31 104 ASP A O 1
ATOM 830 N N . PRO A 1 105 ? 16.008 -6.323 -20.085 1.00 95.56 105 PRO A N 1
ATOM 831 C CA . PRO A 1 105 ? 15.568 -5.349 -21.084 1.00 95.56 105 PRO A CA 1
ATOM 832 C C . PRO A 1 105 ? 14.144 -4.805 -20.808 1.00 95.56 105 PRO A C 1
ATOM 834 O O . PRO A 1 105 ? 13.357 -5.437 -20.095 1.00 95.56 105 PRO A O 1
ATOM 837 N N . PRO A 1 106 ? 13.779 -3.630 -21.361 1.00 96.31 106 PRO A N 1
ATOM 838 C CA . PRO A 1 106 ? 12.435 -3.065 -21.223 1.00 96.31 106 PRO A CA 1
ATOM 839 C C . PRO A 1 106 ? 11.339 -3.987 -21.781 1.00 96.31 106 PRO A C 1
ATOM 841 O O . PRO A 1 106 ? 11.449 -4.466 -22.905 1.00 96.31 106 PRO A O 1
ATOM 844 N N . LEU A 1 107 ? 10.255 -4.188 -21.024 1.00 96.50 107 LEU A N 1
ATOM 845 C CA . LEU A 1 107 ? 9.168 -5.118 -21.381 1.00 96.50 107 LEU A CA 1
ATOM 846 C C . LEU A 1 107 ? 7.968 -4.484 -22.116 1.00 96.50 107 LEU A C 1
ATOM 848 O O . LEU A 1 107 ? 7.057 -5.203 -22.518 1.00 96.50 107 LEU A O 1
ATOM 852 N N . CYS A 1 108 ? 7.936 -3.158 -22.248 1.00 97.25 108 CYS A N 1
ATOM 853 C CA . CYS A 1 108 ? 6.889 -2.378 -22.922 1.00 97.25 108 CYS A CA 1
ATOM 854 C C . CYS A 1 108 ? 7.455 -1.012 -23.351 1.00 97.25 108 CYS A C 1
ATOM 856 O O . CYS A 1 108 ? 8.565 -0.657 -22.939 1.00 97.25 108 CYS A O 1
ATOM 858 N N . ALA A 1 109 ? 6.718 -0.209 -24.118 1.00 97.12 109 ALA A N 1
ATOM 859 C CA . ALA A 1 109 ? 7.037 1.202 -24.359 1.00 97.12 109 ALA A CA 1
ATOM 860 C C . ALA A 1 109 ? 6.848 2.065 -23.081 1.00 97.12 109 ALA A C 1
ATOM 862 O O . ALA A 1 109 ? 6.219 1.609 -22.118 1.00 97.12 109 ALA A O 1
ATOM 863 N N . PRO A 1 110 ? 7.415 3.289 -23.000 1.00 95.06 110 PRO A N 1
ATOM 864 C CA . PRO A 1 110 ? 7.175 4.208 -21.878 1.00 95.06 110 PRO A CA 1
ATOM 865 C C . PRO A 1 110 ? 5.690 4.517 -21.650 1.00 95.06 110 PRO A C 1
ATOM 867 O O . PRO A 1 110 ? 5.217 4.452 -20.517 1.00 95.06 110 PRO A O 1
ATOM 870 N N . GLU A 1 111 ? 4.952 4.766 -22.726 1.00 96.56 111 GLU A N 1
ATOM 871 C CA . GLU A 1 111 ? 3.544 5.177 -22.731 1.00 96.56 111 GLU A CA 1
ATOM 872 C C . GLU A 1 111 ? 2.620 4.018 -22.313 1.00 96.56 111 GLU A C 1
ATOM 874 O O . GLU A 1 111 ? 1.559 4.223 -21.730 1.00 96.56 111 GLU A O 1
ATOM 879 N N . GLU A 1 112 ? 3.059 2.778 -22.543 1.00 97.31 112 GLU A N 1
ATOM 880 C CA . GLU A 1 112 ? 2.360 1.550 -22.152 1.00 97.31 112 GLU A CA 1
ATOM 881 C C . GLU A 1 112 ? 2.604 1.142 -20.692 1.00 97.31 112 GLU A C 1
ATOM 883 O O . GLU A 1 112 ? 1.898 0.270 -20.169 1.00 97.31 112 GLU A O 1
ATOM 888 N N . LEU A 1 113 ? 3.604 1.721 -20.015 1.00 95.88 113 LEU A N 1
ATOM 889 C CA . LEU A 1 113 ? 3.971 1.332 -18.651 1.00 95.88 113 LEU A CA 1
ATOM 890 C C . LEU A 1 113 ? 2.822 1.466 -17.628 1.00 95.88 113 LEU A C 1
ATOM 892 O O . LEU A 1 113 ? 2.679 0.537 -16.829 1.00 95.88 113 LEU A O 1
ATOM 896 N N . PRO A 1 114 ? 1.977 2.524 -17.620 1.00 95.00 114 PRO A N 1
ATOM 897 C CA . PRO A 1 114 ? 0.879 2.639 -16.659 1.00 95.00 114 PRO A CA 1
ATOM 898 C C . PRO A 1 114 ? -0.123 1.483 -16.800 1.00 95.00 114 PRO A C 1
ATOM 900 O O . PRO A 1 114 ? -0.445 0.809 -15.822 1.00 95.00 114 PRO A O 1
ATOM 903 N N . ALA A 1 115 ? -0.559 1.205 -18.033 1.00 97.38 115 ALA A N 1
ATOM 904 C CA . ALA A 1 115 ? -1.495 0.125 -18.338 1.00 97.38 115 ALA A CA 1
ATOM 905 C C . ALA A 1 115 ? -0.877 -1.260 -18.083 1.00 97.38 115 ALA A C 1
ATOM 907 O O . ALA A 1 115 ? -1.548 -2.168 -17.593 1.00 97.38 115 ALA A O 1
ATOM 908 N N . THR A 1 116 ? 0.417 -1.425 -18.370 1.00 97.56 116 THR A N 1
ATOM 909 C CA . THR A 1 116 ? 1.157 -2.663 -18.091 1.00 97.56 116 THR A CA 1
ATOM 910 C C . THR A 1 116 ? 1.231 -2.932 -16.593 1.00 97.56 116 THR A C 1
ATOM 912 O O . THR A 1 116 ? 0.849 -4.015 -16.153 1.00 97.56 116 THR A O 1
ATOM 915 N N . ARG A 1 117 ? 1.612 -1.934 -15.789 1.00 96.56 117 ARG A N 1
ATOM 916 C CA . ARG A 1 117 ? 1.663 -2.053 -14.325 1.00 96.56 117 ARG A CA 1
ATOM 917 C C . ARG A 1 117 ? 0.293 -2.262 -13.691 1.00 96.56 117 ARG A C 1
ATOM 919 O O . ARG A 1 117 ? 0.214 -2.947 -12.675 1.00 96.56 117 ARG A O 1
ATOM 926 N N . GLU A 1 118 ? -0.778 -1.723 -14.271 1.00 97.19 118 GLU A N 1
ATOM 927 C CA . GLU A 1 118 ? -2.135 -2.020 -13.808 1.00 97.19 118 GLU A CA 1
ATOM 928 C C . GLU A 1 118 ? -2.502 -3.498 -14.034 1.00 97.19 118 GLU A C 1
ATOM 930 O O . GLU A 1 118 ? -3.038 -4.130 -13.124 1.00 97.19 118 GLU A O 1
ATOM 935 N N . ARG A 1 119 ? -2.158 -4.084 -15.193 1.00 98.31 119 ARG A N 1
ATOM 936 C CA . ARG A 1 119 ? -2.353 -5.528 -15.443 1.00 98.31 119 ARG A CA 1
ATOM 937 C C . ARG A 1 119 ? -1.544 -6.389 -14.468 1.00 98.31 119 ARG A C 1
ATOM 939 O O . ARG A 1 119 ? -2.086 -7.337 -13.908 1.00 98.31 119 ARG A O 1
ATOM 946 N N . GLU A 1 120 ? -0.284 -6.032 -14.218 1.00 97.88 120 GLU A N 1
ATOM 947 C CA . GLU A 1 120 ? 0.570 -6.707 -13.227 1.00 97.88 120 GLU A CA 1
ATOM 948 C C . GLU A 1 120 ? -0.010 -6.627 -11.807 1.00 97.88 120 GLU A C 1
ATOM 950 O O . GLU A 1 120 ? -0.040 -7.623 -11.089 1.00 97.88 120 GLU A O 1
ATOM 955 N N . LEU A 1 121 ? -0.507 -5.451 -11.407 1.00 96.69 121 LEU A N 1
ATOM 956 C CA . LEU A 1 121 ? -1.112 -5.224 -10.094 1.00 96.69 121 LEU A CA 1
ATOM 957 C C . LEU A 1 121 ? -2.423 -5.994 -9.911 1.00 96.69 121 LEU A C 1
ATOM 959 O O . LEU A 1 121 ? -2.659 -6.523 -8.828 1.00 96.69 121 LEU A O 1
ATOM 963 N N . ARG A 1 122 ? -3.254 -6.086 -10.956 1.00 97.50 122 ARG A N 1
ATOM 964 C CA . ARG A 1 122 ? -4.469 -6.914 -10.952 1.00 97.50 122 ARG A CA 1
ATOM 965 C C . ARG A 1 122 ? -4.118 -8.392 -10.776 1.00 97.50 122 ARG A C 1
ATOM 967 O O . ARG A 1 122 ? -4.622 -9.010 -9.848 1.00 97.50 122 ARG A O 1
ATOM 974 N N . ALA A 1 123 ? -3.164 -8.911 -11.551 1.00 97.81 123 ALA A N 1
ATOM 975 C CA . ALA A 1 123 ? -2.694 -10.290 -11.407 1.00 97.81 123 ALA A CA 1
ATOM 976 C C . ALA A 1 123 ? -2.115 -10.581 -10.006 1.00 97.81 123 ALA A C 1
ATOM 978 O O . ALA A 1 123 ? -2.434 -11.607 -9.409 1.00 97.81 123 ALA A O 1
ATOM 979 N N . ALA A 1 124 ? -1.313 -9.670 -9.442 1.00 96.06 124 ALA A N 1
ATOM 980 C CA . ALA A 1 124 ? -0.803 -9.802 -8.076 1.00 96.06 124 ALA A CA 1
ATOM 981 C C . ALA A 1 124 ? -1.930 -9.776 -7.023 1.00 96.06 124 ALA A C 1
ATOM 983 O O . ALA A 1 124 ? -1.911 -10.568 -6.080 1.00 96.06 124 ALA A O 1
ATOM 984 N N . ALA A 1 125 ? -2.931 -8.905 -7.190 1.00 94.44 125 ALA A N 1
ATOM 985 C CA . ALA A 1 125 ? -4.095 -8.825 -6.310 1.00 94.44 125 ALA A CA 1
ATOM 986 C C . ALA A 1 125 ? -4.945 -10.108 -6.355 1.00 94.44 125 ALA A C 1
ATOM 988 O O . ALA A 1 125 ? -5.308 -10.623 -5.296 1.00 94.44 125 ALA A O 1
ATOM 989 N N . ASP A 1 126 ? -5.184 -10.659 -7.548 1.00 95.88 126 ASP A N 1
ATOM 990 C CA . ASP A 1 126 ? -5.900 -11.924 -7.746 1.00 95.88 126 ASP A CA 1
ATOM 991 C C . ASP A 1 126 ? -5.152 -13.097 -7.091 1.00 95.88 126 ASP A C 1
ATOM 993 O O . ASP A 1 126 ? -5.756 -13.876 -6.349 1.00 95.88 126 ASP A O 1
ATOM 997 N N . ILE A 1 127 ? -3.825 -13.183 -7.277 1.00 95.94 127 ILE A N 1
ATOM 998 C CA . ILE A 1 127 ? -2.971 -14.193 -6.626 1.00 95.94 127 ILE A CA 1
ATOM 999 C C . ILE A 1 127 ? -3.061 -14.091 -5.101 1.00 95.94 127 ILE A C 1
ATOM 1001 O O . ILE A 1 127 ? -3.172 -15.115 -4.434 1.00 95.94 127 ILE A O 1
ATOM 1005 N N . LEU A 1 128 ? -3.047 -12.883 -4.531 1.00 92.00 128 LEU A N 1
ATOM 1006 C CA . LEU A 1 128 ? -3.193 -12.651 -3.086 1.00 92.00 128 LEU A CA 1
ATOM 1007 C C . LEU A 1 128 ? -4.644 -12.799 -2.583 1.00 92.00 128 LEU A C 1
ATOM 1009 O O . LEU A 1 128 ? -4.890 -12.720 -1.380 1.00 92.00 128 LEU A O 1
ATOM 1013 N N . GLY A 1 129 ? -5.613 -13.018 -3.476 1.00 91.25 129 GLY A N 1
ATOM 1014 C CA . GLY A 1 129 ? -7.031 -13.128 -3.139 1.00 91.25 129 GLY A CA 1
ATOM 1015 C C . GLY A 1 129 ? -7.668 -11.816 -2.668 1.00 91.25 129 GLY A C 1
ATOM 1016 O O . GLY A 1 129 ? -8.676 -11.857 -1.960 1.00 91.25 129 GLY A O 1
ATOM 1017 N N . ILE A 1 130 ? -7.096 -10.664 -3.029 1.00 91.69 130 ILE A N 1
ATOM 1018 C CA . ILE A 1 130 ? -7.613 -9.326 -2.711 1.00 91.69 130 ILE A CA 1
ATOM 1019 C C . ILE A 1 130 ? -8.870 -9.073 -3.547 1.00 91.69 130 ILE A C 1
ATOM 1021 O O . ILE A 1 130 ? -8.823 -9.131 -4.770 1.00 91.69 130 ILE A O 1
ATOM 1025 N N . GLN A 1 131 ? -10.009 -8.776 -2.911 1.00 90.94 131 GLN A N 1
ATOM 1026 C CA . GLN A 1 131 ? -11.294 -8.758 -3.632 1.00 90.94 131 GLN A CA 1
ATOM 1027 C C . GLN A 1 131 ? -11.684 -7.384 -4.189 1.00 90.94 131 GLN A C 1
ATOM 1029 O O . GLN A 1 131 ? -12.640 -7.289 -4.958 1.00 90.94 131 GLN A O 1
ATOM 1034 N N . ARG A 1 132 ? -10.996 -6.310 -3.785 1.00 93.19 132 ARG A N 1
ATOM 1035 C CA . ARG A 1 132 ? -11.234 -4.949 -4.285 1.00 93.19 132 ARG A CA 1
ATOM 1036 C C . ARG A 1 132 ? -9.908 -4.237 -4.521 1.00 93.19 132 ARG A C 1
ATOM 1038 O O . ARG A 1 132 ? -9.063 -4.202 -3.630 1.00 93.19 132 ARG A O 1
ATOM 1045 N N . LEU A 1 133 ? -9.754 -3.645 -5.701 1.00 95.19 133 LEU A N 1
ATOM 1046 C CA . LEU A 1 133 ? -8.579 -2.874 -6.095 1.00 95.19 133 LEU A CA 1
ATOM 1047 C C . LEU A 1 133 ? -9.021 -1.517 -6.650 1.00 95.19 133 LEU A C 1
ATOM 1049 O O . LEU A 1 133 ? -9.765 -1.461 -7.628 1.00 95.19 133 LEU A O 1
ATOM 1053 N N . TYR A 1 134 ? -8.525 -0.444 -6.040 1.00 96.69 134 TYR A N 1
ATOM 1054 C CA . TYR A 1 134 ? -8.713 0.938 -6.474 1.00 96.69 134 TYR A CA 1
ATOM 1055 C C . TYR A 1 134 ? -7.378 1.520 -6.946 1.00 96.69 134 TYR A C 1
ATOM 1057 O O . TYR A 1 134 ? -6.363 1.366 -6.266 1.00 96.69 134 TYR A O 1
ATOM 1065 N N . LEU A 1 135 ? -7.381 2.196 -8.097 1.00 94.94 135 LEU A N 1
ATOM 1066 C CA . LEU A 1 135 ? -6.259 2.999 -8.586 1.00 94.94 135 LEU A CA 1
ATOM 1067 C C . LEU A 1 135 ? -6.729 4.451 -8.685 1.00 94.94 135 LEU A C 1
ATOM 1069 O O . LEU A 1 135 ? -7.616 4.732 -9.485 1.00 94.94 135 LEU A O 1
ATOM 1073 N N . LEU A 1 136 ? -6.148 5.343 -7.879 1.00 93.19 136 LEU A N 1
ATOM 1074 C CA . LEU A 1 136 ? -6.610 6.737 -7.742 1.00 93.19 136 LEU A CA 1
ATOM 1075 C C . LEU A 1 136 ? -6.083 7.695 -8.831 1.00 93.19 136 LEU A C 1
ATOM 1077 O O . LEU A 1 136 ? -6.468 8.854 -8.878 1.00 93.19 136 LEU A O 1
ATOM 1081 N N . ASP A 1 137 ? -5.208 7.205 -9.711 1.00 93.00 137 ASP A N 1
ATOM 1082 C CA . ASP A 1 137 ? -4.663 7.930 -10.872 1.00 93.00 137 ASP A CA 1
ATOM 1083 C C . ASP A 1 137 ? -3.877 9.225 -10.585 1.00 93.00 137 ASP A C 1
ATOM 1085 O O . ASP A 1 137 ? -3.795 10.115 -11.426 1.00 93.00 137 ASP A O 1
ATOM 1089 N N . TYR A 1 138 ? -3.234 9.323 -9.418 1.00 95.88 138 TYR A N 1
ATOM 1090 C CA . TYR A 1 138 ? -2.266 10.391 -9.155 1.00 95.88 138 TYR A CA 1
ATOM 1091 C C . TYR A 1 138 ? -0.930 10.154 -9.877 1.00 95.88 138 TYR A C 1
ATOM 1093 O O . TYR A 1 138 ? -0.537 9.016 -10.174 1.00 95.88 138 TYR A O 1
ATOM 1101 N N . GLU A 1 139 ? -0.192 11.241 -10.105 1.00 94.12 139 GLU A N 1
ATOM 1102 C CA . GLU A 1 139 ? 1.073 11.219 -10.839 1.00 94.12 139 GLU A CA 1
ATOM 1103 C C . GLU A 1 139 ? 2.236 10.624 -10.016 1.00 94.12 139 GLU A C 1
ATOM 1105 O O . GLU A 1 139 ? 2.367 10.804 -8.800 1.00 94.12 139 GLU A O 1
ATOM 1110 N N . ASP A 1 140 ? 3.097 9.847 -10.673 1.00 91.25 140 ASP A N 1
ATOM 1111 C CA . ASP A 1 140 ? 4.178 9.114 -10.028 1.00 91.25 140 ASP A CA 1
ATOM 1112 C C . ASP A 1 140 ? 5.396 10.014 -9.758 1.00 91.25 140 ASP A C 1
ATOM 1114 O O . ASP A 1 140 ? 6.020 10.515 -10.686 1.00 91.25 140 ASP A O 1
ATOM 1118 N N . LYS A 1 141 ? 5.807 10.118 -8.481 1.00 90.06 141 LYS A N 1
ATOM 1119 C CA . LYS A 1 141 ? 6.755 11.087 -7.885 1.00 90.06 141 LYS A CA 1
ATOM 1120 C C . LYS A 1 141 ? 6.161 12.453 -7.531 1.00 90.06 141 LYS A C 1
ATOM 1122 O O . LYS A 1 141 ? 6.903 13.260 -6.980 1.00 90.06 141 LYS A O 1
ATOM 1127 N N . GLN A 1 142 ? 4.878 12.687 -7.801 1.00 94.38 142 GLN A N 1
ATOM 1128 C CA . GLN A 1 142 ? 4.191 13.959 -7.537 1.00 94.38 142 GLN A CA 1
ATOM 1129 C C . GLN A 1 142 ? 2.998 13.794 -6.580 1.00 94.38 142 GLN A C 1
ATOM 1131 O O . GLN A 1 142 ? 2.130 14.655 -6.492 1.00 94.38 142 GLN A O 1
ATOM 1136 N N . LEU A 1 143 ? 2.932 12.696 -5.814 1.00 93.12 143 LEU A N 1
ATOM 1137 C CA . LEU A 1 143 ? 1.802 12.471 -4.903 1.00 93.12 143 LEU A CA 1
ATOM 1138 C C . LEU A 1 143 ? 1.783 13.474 -3.739 1.00 93.12 143 LEU A C 1
ATOM 1140 O O . LEU A 1 143 ? 0.738 13.697 -3.141 1.00 93.12 143 LEU A O 1
ATOM 1144 N N . ALA A 1 144 ? 2.929 14.074 -3.409 1.00 92.88 144 ALA A N 1
ATOM 1145 C CA . ALA A 1 144 ? 3.013 15.159 -2.432 1.00 92.88 144 ALA A CA 1
ATOM 1146 C C . ALA A 1 144 ? 2.385 16.473 -2.937 1.00 92.88 144 ALA A C 1
ATOM 1148 O O . ALA A 1 144 ? 1.969 17.285 -2.112 1.00 92.88 144 ALA A O 1
ATOM 1149 N N . ASP A 1 145 ? 2.297 16.640 -4.260 1.00 94.69 145 ASP A N 1
ATOM 1150 C CA . ASP A 1 145 ? 1.781 17.828 -4.950 1.00 94.69 145 ASP A CA 1
ATOM 1151 C C . ASP A 1 145 ? 0.296 17.669 -5.343 1.00 94.69 145 ASP A C 1
ATOM 1153 O O . ASP A 1 145 ? -0.314 18.585 -5.893 1.00 94.69 145 ASP A O 1
ATOM 1157 N N . ALA A 1 146 ? -0.300 16.504 -5.056 1.00 93.94 146 ALA A N 1
ATOM 1158 C CA . ALA A 1 146 ? -1.721 16.246 -5.250 1.00 93.94 146 ALA A CA 1
ATOM 1159 C C . ALA A 1 146 ? -2.581 17.185 -4.388 1.00 93.94 146 ALA A C 1
ATOM 1161 O O . ALA A 1 146 ? -2.259 17.447 -3.227 1.00 93.94 146 ALA A O 1
ATOM 1162 N N . GLU A 1 147 ? -3.710 17.636 -4.942 1.00 96.88 147 GLU A N 1
ATOM 1163 C CA . GLU A 1 147 ? -4.685 18.477 -4.241 1.00 96.88 147 GLU A CA 1
ATOM 1164 C C . GLU A 1 147 ? -5.118 17.816 -2.912 1.00 96.88 147 GLU A C 1
ATOM 1166 O O . GLU A 1 147 ? -5.772 16.765 -2.946 1.00 96.88 147 GLU A O 1
ATOM 1171 N N . PRO A 1 148 ? -4.778 18.397 -1.739 1.00 95.00 148 PRO A N 1
ATOM 1172 C CA . PRO A 1 148 ? -4.944 17.719 -0.450 1.00 95.00 148 PRO A CA 1
ATOM 1173 C C . PRO A 1 148 ? -6.391 17.333 -0.137 1.00 95.00 148 PRO A C 1
ATOM 1175 O O . PRO A 1 148 ? -6.651 16.242 0.372 1.00 95.00 148 PRO A O 1
ATOM 1178 N N . GLU A 1 149 ? -7.333 18.215 -0.475 1.00 94.81 149 GLU A N 1
ATOM 1179 C CA . GLU A 1 149 ? -8.766 18.017 -0.251 1.00 94.81 149 GLU A CA 1
ATOM 1180 C C . GLU A 1 149 ? -9.316 16.863 -1.095 1.00 94.81 149 GLU A C 1
ATOM 1182 O O . GLU A 1 149 ? -10.059 16.022 -0.581 1.00 94.81 149 GLU A O 1
ATOM 1187 N N . LYS A 1 150 ? -8.906 16.773 -2.366 1.00 95.81 150 LYS A N 1
ATOM 1188 C CA . LYS A 1 150 ? -9.333 15.719 -3.290 1.00 95.81 150 LYS A CA 1
ATOM 1189 C C . LYS A 1 150 ? -8.877 14.340 -2.815 1.00 95.81 150 LYS A C 1
ATOM 1191 O O . LYS A 1 150 ? -9.714 13.461 -2.609 1.00 95.81 150 LYS A O 1
ATOM 1196 N N . ILE A 1 151 ? -7.576 14.161 -2.563 1.00 95.56 151 ILE A N 1
ATOM 1197 C CA . ILE A 1 151 ? -7.044 12.857 -2.138 1.00 95.56 151 ILE A CA 1
ATOM 1198 C C . ILE A 1 151 ? -7.568 12.445 -0.760 1.00 95.56 151 ILE A C 1
ATOM 1200 O O . ILE A 1 151 ? -7.886 11.273 -0.555 1.00 95.56 151 ILE A O 1
ATOM 1204 N N . ARG A 1 152 ? -7.737 13.388 0.179 1.00 95.12 152 ARG A N 1
ATOM 1205 C CA . ARG A 1 152 ? -8.372 13.083 1.468 1.00 95.12 152 ARG A CA 1
ATOM 1206 C C . ARG A 1 152 ? -9.814 12.618 1.275 1.00 95.12 152 ARG A C 1
ATOM 1208 O O . ARG A 1 152 ? -10.211 11.652 1.918 1.00 95.12 152 ARG A O 1
ATOM 1215 N N . THR A 1 153 ? -10.578 13.262 0.393 1.00 94.81 153 THR A N 1
ATOM 1216 C CA . THR A 1 153 ? -11.989 12.925 0.135 1.00 94.81 153 THR A CA 1
ATOM 1217 C C . THR A 1 153 ? -12.130 11.530 -0.478 1.00 94.81 153 THR A C 1
ATOM 1219 O O . THR A 1 153 ? -12.850 10.701 0.076 1.00 94.81 153 THR A O 1
ATOM 1222 N N . GLU A 1 154 ? -11.356 11.207 -1.521 1.00 96.00 154 GLU A N 1
ATOM 1223 C CA . GLU A 1 154 ? -11.333 9.861 -2.123 1.00 96.00 154 GLU A CA 1
ATOM 1224 C C . GLU A 1 154 ? -10.983 8.768 -1.096 1.00 96.00 154 GLU A C 1
ATOM 1226 O O . GLU A 1 154 ? -11.603 7.701 -1.063 1.00 96.00 154 GLU A O 1
ATOM 1231 N N . LEU A 1 155 ? -10.012 9.031 -0.213 1.00 96.81 155 LEU A N 1
ATOM 1232 C CA . LEU A 1 155 ? -9.642 8.101 0.855 1.00 96.81 155 LEU A CA 1
ATOM 1233 C C . LEU A 1 155 ? -10.726 7.984 1.938 1.00 96.81 155 LEU A C 1
ATOM 1235 O O . LEU A 1 155 ? -11.010 6.870 2.382 1.00 96.81 155 LEU A O 1
ATOM 1239 N N . VAL A 1 156 ? -11.363 9.086 2.344 1.00 97.81 156 VAL A N 1
ATOM 1240 C CA . VAL A 1 156 ? -12.492 9.082 3.293 1.00 97.81 156 VAL A CA 1
ATOM 1241 C C . VAL A 1 156 ? -13.656 8.256 2.752 1.00 97.81 156 VAL A C 1
ATOM 1243 O O . VAL A 1 156 ? -14.185 7.413 3.480 1.00 97.81 156 VAL A O 1
ATOM 1246 N N . ASP A 1 157 ? -14.022 8.435 1.484 1.00 96.12 157 ASP A N 1
ATOM 1247 C CA . ASP A 1 157 ? -15.114 7.690 0.857 1.00 96.12 157 ASP A CA 1
ATOM 1248 C C . ASP A 1 157 ? -14.824 6.189 0.818 1.00 96.12 157 ASP A C 1
ATOM 1250 O O . ASP A 1 157 ? -15.699 5.378 1.134 1.00 96.12 157 ASP A O 1
ATOM 1254 N N . LEU A 1 158 ? -13.586 5.792 0.511 1.00 96.44 158 LEU A N 1
ATOM 1255 C CA . LEU A 1 158 ? -13.167 4.389 0.552 1.00 96.44 158 LEU A CA 1
ATOM 1256 C C . LEU A 1 158 ? -13.196 3.820 1.979 1.00 96.44 158 LEU A C 1
ATOM 1258 O O . LEU A 1 158 ? -13.697 2.711 2.186 1.00 96.44 158 LEU A O 1
ATOM 1262 N N . LEU A 1 159 ? -12.729 4.575 2.978 1.00 96.81 159 LEU A N 1
ATOM 1263 C CA . LEU A 1 159 ? -12.766 4.166 4.387 1.00 96.81 159 LEU A CA 1
ATOM 1264 C C . LEU A 1 159 ? -14.204 4.015 4.905 1.00 96.81 159 LEU A C 1
ATOM 1266 O O . LEU A 1 159 ? -14.519 3.019 5.558 1.00 96.81 159 LEU A O 1
ATOM 1270 N N . ARG A 1 160 ? -15.106 4.948 4.581 1.00 97.19 160 ARG A N 1
ATOM 1271 C CA . ARG A 1 160 ? -16.518 4.893 4.996 1.00 97.19 160 ARG A CA 1
ATOM 1272 C C . ARG A 1 160 ? -17.321 3.835 4.243 1.00 97.19 160 ARG A C 1
ATOM 1274 O O . ARG A 1 160 ? -18.155 3.168 4.854 1.00 97.19 160 ARG A O 1
ATOM 1281 N N . ARG A 1 161 ? -17.041 3.623 2.952 1.00 95.19 161 ARG A N 1
ATOM 1282 C CA . ARG A 1 161 ? -17.667 2.582 2.115 1.00 95.19 161 ARG A CA 1
ATOM 1283 C C . ARG A 1 161 ? -17.250 1.174 2.537 1.00 95.19 161 ARG A C 1
ATOM 1285 O O . ARG A 1 161 ? -18.100 0.291 2.637 1.00 95.19 161 ARG A O 1
ATOM 1292 N N . HIS A 1 162 ? -15.958 0.947 2.779 1.00 94.19 162 HIS A N 1
ATOM 1293 C CA . HIS A 1 162 ? -15.430 -0.388 3.088 1.00 94.19 162 HIS A CA 1
ATOM 1294 C C . HIS A 1 162 ? -15.316 -0.694 4.578 1.00 94.19 162 HIS A C 1
ATOM 1296 O O . HIS A 1 162 ? -15.081 -1.851 4.917 1.00 94.19 162 HIS A O 1
ATOM 1302 N N . ARG A 1 163 ? -15.515 0.300 5.453 1.00 94.19 163 ARG A N 1
ATOM 1303 C CA . ARG A 1 163 ? -15.558 0.182 6.921 1.00 94.19 163 ARG A CA 1
ATOM 1304 C C . ARG A 1 163 ? -14.474 -0.741 7.511 1.00 94.19 163 ARG A C 1
ATOM 1306 O O . ARG A 1 163 ? -14.813 -1.689 8.227 1.00 94.19 163 ARG A O 1
ATOM 1313 N N . PRO A 1 164 ? -13.181 -0.535 7.196 1.00 93.94 164 PRO A N 1
ATOM 1314 C CA . PRO A 1 164 ? -12.127 -1.447 7.616 1.00 93.94 164 PRO A CA 1
ATOM 1315 C C . PRO A 1 164 ? -11.842 -1.345 9.116 1.00 93.94 164 PRO A C 1
ATOM 1317 O O . PRO A 1 164 ? -11.818 -0.259 9.695 1.00 93.94 164 PRO A O 1
ATOM 1320 N N . HIS A 1 165 ? -11.571 -2.487 9.743 1.00 91.88 165 HIS A N 1
ATOM 1321 C CA . HIS A 1 165 ? -11.110 -2.539 11.132 1.00 91.88 165 HIS A CA 1
ATOM 1322 C C . HIS A 1 165 ? -9.630 -2.150 11.220 1.00 91.88 165 HIS A C 1
ATOM 1324 O O . HIS A 1 165 ? -9.225 -1.415 12.119 1.00 91.88 165 HIS A O 1
ATOM 1330 N N . VAL A 1 166 ? -8.832 -2.622 10.257 1.00 93.12 166 VAL A N 1
ATOM 1331 C CA . VAL A 1 166 ? -7.390 -2.371 10.177 1.00 93.12 166 VAL A CA 1
ATOM 1332 C C . VAL A 1 166 ? -7.058 -1.707 8.848 1.00 93.12 166 VAL A C 1
ATOM 1334 O O . VAL A 1 166 ? -7.513 -2.153 7.791 1.00 93.12 166 VAL A O 1
ATOM 1337 N N . VAL A 1 167 ? -6.238 -0.661 8.917 1.00 96.38 167 VAL A N 1
ATOM 1338 C CA . VAL A 1 167 ? -5.603 -0.013 7.767 1.00 96.38 167 VAL A CA 1
ATOM 1339 C C . VAL A 1 167 ? -4.090 -0.173 7.894 1.00 96.38 167 VAL A C 1
ATOM 1341 O O . VAL A 1 167 ? -3.539 0.015 8.977 1.00 96.38 167 VAL A O 1
ATOM 1344 N N . VAL A 1 168 ? -3.422 -0.514 6.793 1.00 95.19 168 VAL A N 1
ATOM 1345 C CA . VAL A 1 168 ? -1.964 -0.641 6.692 1.00 95.19 168 VAL A CA 1
ATOM 1346 C C . VAL A 1 168 ? -1.448 0.341 5.643 1.00 95.19 168 VAL A C 1
ATOM 1348 O O . VAL A 1 168 ? -1.971 0.380 4.529 1.00 95.19 168 VAL A O 1
ATOM 1351 N N . THR A 1 169 ? -0.427 1.123 5.989 1.00 95.38 169 THR A N 1
ATOM 1352 C CA . THR A 1 169 ? 0.261 2.067 5.088 1.00 95.38 169 THR A CA 1
ATOM 1353 C C . THR A 1 169 ? 1.742 2.192 5.483 1.00 95.38 169 THR A C 1
ATOM 1355 O O . THR A 1 169 ? 2.220 1.455 6.348 1.00 95.38 169 THR A O 1
ATOM 1358 N N . PHE A 1 170 ? 2.499 3.094 4.860 1.00 92.06 170 PHE A N 1
ATOM 1359 C CA . PHE A 1 170 ? 3.904 3.336 5.217 1.00 92.06 170 PHE A CA 1
ATOM 1360 C C . PHE A 1 170 ? 4.042 4.114 6.531 1.00 92.06 170 PHE A C 1
ATOM 1362 O O . PHE A 1 170 ? 3.140 4.862 6.906 1.00 92.06 170 PHE A O 1
ATOM 1369 N N . ASP A 1 171 ? 5.191 4.006 7.201 1.00 91.38 171 ASP A N 1
ATOM 1370 C CA . ASP A 1 171 ? 5.549 4.935 8.280 1.00 91.38 171 ASP A CA 1
ATOM 1371 C C . ASP A 1 171 ? 5.729 6.378 7.753 1.00 91.38 171 ASP A C 1
ATOM 1373 O O . ASP A 1 171 ? 5.893 6.572 6.544 1.00 91.38 171 ASP A O 1
ATOM 1377 N N . PRO A 1 172 ? 5.772 7.404 8.626 1.00 91.94 172 PRO A N 1
ATOM 1378 C CA . PRO A 1 172 ? 5.946 8.797 8.208 1.00 91.94 172 PRO A CA 1
ATOM 1379 C C . PRO A 1 172 ? 7.226 9.080 7.402 1.00 91.94 172 PRO A C 1
ATOM 1381 O O . PRO A 1 172 ? 7.277 10.062 6.661 1.00 91.94 172 PRO A O 1
ATOM 1384 N N . ASN A 1 173 ? 8.259 8.229 7.495 1.00 88.69 173 ASN A N 1
ATOM 1385 C CA . ASN A 1 173 ? 9.470 8.348 6.675 1.00 88.69 173 ASN A CA 1
ATOM 1386 C C . ASN A 1 173 ? 9.344 7.664 5.303 1.00 88.69 173 ASN A C 1
ATOM 1388 O O . ASN A 1 173 ? 10.212 7.848 4.446 1.00 88.69 173 ASN A O 1
ATOM 1392 N N . GLY A 1 174 ? 8.264 6.924 5.055 1.00 79.88 174 GLY A N 1
ATOM 1393 C CA . GLY A 1 174 ? 7.959 6.304 3.771 1.00 79.88 174 GLY A CA 1
ATOM 1394 C C . GLY A 1 174 ? 8.799 5.062 3.459 1.00 79.88 174 GLY A C 1
ATOM 1395 O O . GLY A 1 174 ? 9.093 4.823 2.283 1.00 79.88 174 GLY A O 1
ATOM 1396 N N . LEU A 1 175 ? 9.222 4.309 4.483 1.00 77.81 175 LEU A N 1
ATOM 1397 C CA . LEU A 1 175 ? 10.130 3.149 4.460 1.00 77.81 175 LEU A CA 1
ATOM 1398 C C . LEU A 1 175 ? 11.540 3.437 3.910 1.00 77.81 175 LEU A C 1
ATOM 1400 O O . LEU A 1 175 ? 12.535 3.251 4.600 1.00 77.81 175 LEU A O 1
ATOM 1404 N N . THR A 1 176 ? 11.639 3.898 2.662 1.00 72.44 176 THR A N 1
ATOM 1405 C CA . THR A 1 176 ? 12.895 4.185 1.947 1.00 72.44 176 THR A CA 1
ATOM 1406 C C . THR A 1 176 ? 13.093 5.679 1.671 1.00 72.44 176 THR A C 1
ATOM 1408 O O . THR A 1 176 ? 13.863 6.044 0.783 1.00 72.44 176 THR A O 1
ATOM 1411 N N . GLY A 1 177 ? 12.335 6.558 2.334 1.00 82.00 177 GLY A N 1
ATOM 1412 C CA . GLY A 1 177 ? 12.386 8.003 2.097 1.00 82.00 177 GLY A CA 1
ATOM 1413 C C . GLY A 1 177 ? 11.644 8.502 0.850 1.00 82.00 177 GLY A C 1
ATOM 1414 O O . GLY A 1 177 ? 11.679 9.706 0.598 1.00 82.00 177 GLY A O 1
ATOM 1415 N N . HIS A 1 178 ? 10.982 7.631 0.073 1.00 87.06 178 HIS A N 1
ATOM 1416 C CA . HIS A 1 178 ? 10.330 8.013 -1.190 1.00 87.06 178 HIS A CA 1
ATOM 1417 C C . HIS A 1 178 ? 9.214 9.049 -0.939 1.00 87.06 178 HIS A C 1
ATOM 1419 O O . HIS A 1 178 ? 8.364 8.791 -0.082 1.00 87.06 178 HIS A O 1
ATOM 1425 N N . PRO A 1 179 ? 9.158 10.180 -1.677 1.00 91.69 179 PRO A N 1
ATOM 1426 C CA . PRO A 1 179 ? 8.212 11.268 -1.402 1.00 91.69 179 PRO A CA 1
ATOM 1427 C C . PRO A 1 179 ? 6.767 10.770 -1.361 1.00 91.69 179 PRO A C 1
ATOM 1429 O O . PRO A 1 179 ? 6.076 10.968 -0.367 1.00 91.69 179 PRO A O 1
ATOM 1432 N N . ASP A 1 180 ? 6.349 9.994 -2.362 1.00 93.19 180 ASP A N 1
ATOM 1433 C CA . ASP A 1 180 ? 4.978 9.480 -2.396 1.00 93.19 180 ASP A CA 1
ATOM 1434 C C . ASP A 1 180 ? 4.634 8.478 -1.281 1.00 93.19 180 ASP A C 1
ATOM 1436 O O . ASP A 1 180 ? 3.466 8.339 -0.938 1.00 93.19 180 ASP A O 1
ATOM 1440 N N . HIS A 1 181 ? 5.613 7.775 -0.696 1.00 92.44 181 HIS A N 1
ATOM 1441 C CA . HIS A 1 181 ? 5.337 6.900 0.451 1.00 92.44 181 HIS A CA 1
ATOM 1442 C C . HIS A 1 181 ? 5.034 7.740 1.699 1.00 92.44 181 HIS A C 1
ATOM 1444 O O . HIS A 1 181 ? 4.112 7.424 2.448 1.00 92.44 181 HIS A O 1
ATOM 1450 N N . LYS A 1 182 ? 5.756 8.855 1.881 1.00 93.69 182 LYS A N 1
ATOM 1451 C CA . LYS A 1 182 ? 5.467 9.847 2.927 1.00 93.69 182 LYS A CA 1
ATOM 1452 C C . LYS A 1 182 ? 4.118 10.527 2.685 1.00 93.69 182 LYS A C 1
ATOM 1454 O O . LYS A 1 182 ? 3.331 10.667 3.616 1.00 93.69 182 LYS A O 1
ATOM 1459 N N . ALA A 1 183 ? 3.831 10.898 1.434 1.00 95.25 183 ALA A N 1
ATOM 1460 C CA . ALA A 1 183 ? 2.568 11.520 1.047 1.00 95.25 183 ALA A CA 1
ATOM 1461 C C . AL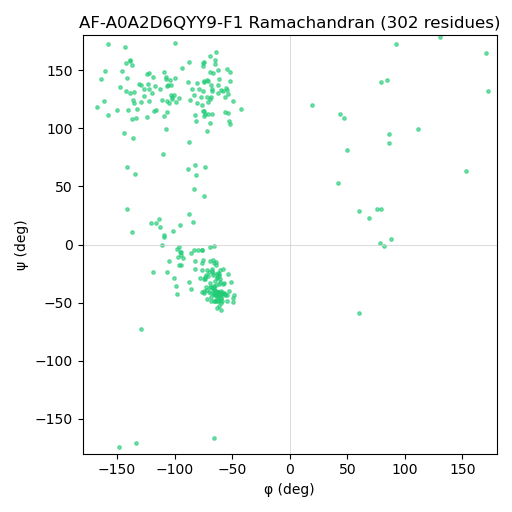A A 1 183 ? 1.376 10.594 1.330 1.00 95.25 183 ALA A C 1
ATOM 1463 O O . ALA A 1 183 ? 0.474 10.988 2.064 1.00 95.25 183 ALA A O 1
ATOM 1464 N N . ILE A 1 184 ? 1.391 9.343 0.846 1.00 95.31 184 ILE A N 1
ATOM 1465 C CA . ILE A 1 184 ? 0.279 8.417 1.100 1.00 95.31 184 ILE A CA 1
ATOM 1466 C C . ILE A 1 184 ? 0.164 8.061 2.586 1.00 95.31 184 ILE A C 1
ATOM 1468 O O . ILE A 1 184 ? -0.952 7.971 3.084 1.00 95.31 184 ILE A O 1
ATOM 1472 N N . SER A 1 185 ? 1.276 7.941 3.323 1.00 95.00 185 SER A N 1
ATOM 1473 C CA . SER A 1 185 ? 1.257 7.757 4.783 1.00 95.00 185 SER A CA 1
ATOM 1474 C C . SER A 1 185 ? 0.533 8.911 5.493 1.00 95.00 185 SER A C 1
ATOM 1476 O O . SER A 1 185 ? -0.392 8.675 6.279 1.00 95.00 185 SER A O 1
ATOM 1478 N N . ARG A 1 186 ? 0.877 10.162 5.149 1.00 96.12 186 ARG A N 1
ATOM 1479 C CA . ARG A 1 186 ? 0.221 11.378 5.657 1.00 96.12 186 ARG A CA 1
ATOM 1480 C C . ARG A 1 186 ? -1.268 11.404 5.305 1.00 96.12 186 ARG A C 1
ATOM 1482 O O . ARG A 1 186 ? -2.090 11.484 6.213 1.00 96.12 186 ARG A O 1
ATOM 1489 N N . PHE A 1 187 ? -1.618 11.294 4.021 1.00 97.25 187 PHE A N 1
ATOM 1490 C CA . PHE A 1 187 ? -3.010 11.378 3.564 1.00 97.25 187 PHE A CA 1
ATOM 1491 C C . PHE A 1 187 ? -3.881 10.234 4.100 1.00 97.25 187 PHE A C 1
ATOM 1493 O O . PHE A 1 187 ? -5.030 10.469 4.453 1.00 97.25 187 PHE A O 1
ATOM 1500 N N . THR A 1 188 ? -3.336 9.020 4.254 1.00 97.00 188 THR A N 1
ATOM 1501 C CA . THR A 1 188 ? -4.046 7.908 4.916 1.00 97.00 188 THR A CA 1
ATOM 1502 C C . THR A 1 188 ? -4.344 8.236 6.377 1.00 97.00 188 THR A C 1
ATOM 1504 O O . THR A 1 188 ? -5.454 8.006 6.848 1.00 97.00 188 THR A O 1
ATOM 1507 N N . SER A 1 189 ? -3.355 8.766 7.103 1.00 95.31 189 SER A N 1
ATOM 1508 C CA . SER A 1 189 ? -3.480 9.063 8.535 1.00 95.31 189 SER A CA 1
ATOM 1509 C C . SER A 1 189 ? -4.503 10.175 8.798 1.00 95.31 189 SER A C 1
ATOM 1511 O O . SER A 1 189 ? -5.296 10.072 9.730 1.00 95.31 189 SER A O 1
ATOM 1513 N N . ASP A 1 190 ? -4.520 11.196 7.940 1.00 96.38 190 ASP A N 1
ATOM 1514 C CA . ASP A 1 190 ? -5.489 12.296 7.952 1.00 96.38 190 ASP A CA 1
ATOM 1515 C C . ASP A 1 190 ? -6.907 11.819 7.575 1.00 96.38 190 ASP A C 1
ATOM 1517 O O . ASP A 1 190 ? -7.868 12.022 8.322 1.00 96.38 190 ASP A O 1
ATOM 1521 N N . ALA A 1 191 ? -7.035 11.060 6.480 1.00 97.25 191 ALA A N 1
ATOM 1522 C CA . ALA A 1 191 ? -8.307 10.486 6.043 1.00 97.25 191 ALA A CA 1
ATOM 1523 C C . ALA A 1 191 ? -8.934 9.537 7.080 1.00 97.25 191 ALA A C 1
ATOM 1525 O O . ALA A 1 191 ? -10.156 9.462 7.165 1.00 97.25 191 ALA A O 1
ATOM 1526 N N . ILE A 1 192 ? -8.138 8.848 7.907 1.00 96.56 192 ILE A N 1
ATOM 1527 C CA . ILE A 1 192 ? -8.645 8.020 9.016 1.00 96.56 192 ILE A CA 1
ATOM 1528 C C . ILE A 1 192 ? -9.376 8.854 10.073 1.00 96.56 192 ILE A C 1
ATOM 1530 O O . ILE A 1 192 ? -10.426 8.424 10.551 1.00 96.56 192 ILE A O 1
ATOM 1534 N N . GLN A 1 193 ? -8.863 10.038 10.417 1.00 95.62 193 GLN A N 1
ATOM 1535 C CA . GLN A 1 193 ? -9.527 10.935 11.369 1.00 95.62 193 GLN A CA 1
ATOM 1536 C C . GLN A 1 193 ? -10.775 11.562 10.735 1.00 95.62 193 GLN A C 1
ATOM 1538 O O . GLN A 1 193 ? -11.863 11.512 11.308 1.00 95.62 193 GLN A O 1
ATOM 1543 N N . ALA A 1 194 ? -10.653 12.062 9.502 1.00 97.31 194 ALA A N 1
ATOM 1544 C CA . ALA A 1 194 ? -11.766 12.649 8.758 1.00 97.31 194 ALA A CA 1
ATOM 1545 C C . ALA A 1 194 ? -12.909 11.641 8.485 1.00 97.31 194 ALA A C 1
ATOM 1547 O O . ALA A 1 194 ? -14.091 11.992 8.537 1.00 97.31 194 ALA A O 1
ATOM 1548 N N . ALA A 1 195 ? -12.591 10.361 8.266 1.00 97.69 195 ALA A N 1
ATOM 1549 C CA . ALA A 1 195 ? -13.587 9.311 8.065 1.00 97.69 195 ALA A CA 1
ATOM 1550 C C . ALA A 1 195 ? -14.479 9.090 9.297 1.00 97.69 195 ALA A C 1
ATOM 1552 O O . ALA A 1 195 ? -15.650 8.739 9.121 1.00 97.69 195 ALA A O 1
ATOM 1553 N N . ALA A 1 196 ? -13.973 9.346 10.507 1.00 96.94 196 ALA A N 1
ATOM 1554 C CA . ALA A 1 196 ? -14.724 9.234 11.754 1.00 96.94 196 ALA A CA 1
ATOM 1555 C C . ALA A 1 196 ? -15.600 10.465 12.067 1.00 96.94 196 ALA A C 1
ATOM 1557 O O . ALA A 1 196 ? -16.565 10.337 12.817 1.00 96.94 196 ALA A O 1
ATOM 1558 N N . ASP A 1 197 ? -15.309 11.637 11.489 1.00 97.25 197 ASP A N 1
ATOM 1559 C CA . ASP A 1 197 ? -15.989 12.895 11.827 1.00 97.25 197 ASP A CA 1
ATOM 1560 C C . ASP A 1 197 ? -17.414 12.992 11.230 1.00 97.25 197 ASP A C 1
ATOM 1562 O O . ASP A 1 197 ? -17.560 13.096 10.007 1.00 97.25 197 ASP A O 1
ATOM 1566 N N . PRO A 1 198 ? -18.488 13.030 12.046 1.00 96.00 198 PRO A N 1
ATOM 1567 C CA . PRO A 1 198 ? -19.862 13.141 11.549 1.00 96.00 198 PRO A CA 1
ATOM 1568 C C . PRO A 1 198 ? -20.190 14.478 10.868 1.00 96.00 198 PRO A C 1
ATOM 1570 O O . PRO A 1 198 ? -21.219 14.574 10.200 1.00 96.00 198 PRO A O 1
ATOM 1573 N N . ARG A 1 199 ? -19.343 15.505 11.012 1.00 95.88 199 ARG A N 1
ATOM 1574 C CA . ARG A 1 199 ? -19.526 16.822 10.380 1.00 95.88 199 ARG A CA 1
ATOM 1575 C C . ARG A 1 199 ? -19.134 16.813 8.904 1.00 95.88 199 ARG A C 1
ATOM 1577 O O . ARG A 1 199 ? -19.712 17.560 8.118 1.00 95.88 199 ARG A O 1
ATOM 1584 N N . LEU A 1 200 ? -18.188 15.955 8.514 1.00 93.25 200 LEU A N 1
ATOM 1585 C CA . LEU A 1 200 ? -17.821 15.755 7.114 1.00 93.25 200 LEU A CA 1
ATOM 1586 C C . LEU A 1 200 ? -18.925 14.940 6.428 1.00 93.25 200 LEU A C 1
ATOM 1588 O O . LEU A 1 200 ? -19.107 13.761 6.734 1.00 93.25 200 LEU A O 1
ATOM 1592 N N . ARG A 1 201 ? -19.685 15.564 5.524 1.00 88.19 201 ARG A N 1
ATOM 1593 C CA . ARG A 1 201 ? -20.821 14.934 4.832 1.00 88.19 201 ARG A CA 1
ATOM 1594 C C . ARG A 1 201 ? -20.348 14.202 3.574 1.00 88.19 201 ARG A C 1
ATOM 1596 O O . ARG A 1 201 ? -19.747 14.816 2.704 1.00 88.19 201 ARG A O 1
ATOM 1603 N N . THR A 1 202 ? -20.664 12.913 3.481 1.00 89.81 202 THR A N 1
ATOM 1604 C CA . THR A 1 202 ? -20.454 12.039 2.308 1.00 89.81 202 THR A CA 1
ATOM 1605 C C . THR A 1 202 ? -21.642 11.078 2.196 1.00 89.81 202 THR A C 1
ATOM 1607 O O . THR A 1 202 ? -22.395 10.944 3.161 1.00 89.81 202 THR A O 1
ATOM 1610 N N . ASP A 1 203 ? -21.771 10.335 1.094 1.00 89.62 203 ASP A N 1
ATOM 1611 C CA . ASP A 1 203 ? -22.857 9.351 0.898 1.00 89.62 203 ASP A CA 1
ATOM 1612 C C . ASP A 1 203 ? -22.863 8.212 1.934 1.00 89.62 203 ASP A C 1
ATOM 1614 O O . ASP A 1 203 ? -23.898 7.606 2.216 1.00 89.62 203 ASP A O 1
ATOM 1618 N N . ALA A 1 204 ? -21.696 7.887 2.495 1.00 93.81 204 ALA A N 1
ATOM 1619 C CA . ALA A 1 204 ? -21.536 6.842 3.499 1.00 93.81 204 ALA A CA 1
ATOM 1620 C C . ALA A 1 204 ? -21.455 7.414 4.924 1.00 93.81 204 ALA A C 1
ATOM 1622 O O . ALA A 1 204 ? -20.829 8.447 5.166 1.00 93.81 204 ALA A O 1
ATOM 1623 N N . ALA A 1 205 ? -22.047 6.698 5.885 1.00 96.81 205 ALA A N 1
ATOM 1624 C CA . ALA A 1 205 ? -21.994 7.057 7.300 1.00 96.81 205 ALA A CA 1
ATOM 1625 C C . ALA A 1 205 ? -20.549 7.038 7.853 1.00 96.81 205 ALA A C 1
ATOM 1627 O O . ALA A 1 205 ? -19.744 6.205 7.413 1.00 96.81 205 ALA A O 1
ATOM 1628 N N . PRO A 1 206 ? -20.231 7.868 8.868 1.00 97.94 206 PRO A N 1
ATOM 1629 C CA . PRO A 1 206 ? -18.913 7.908 9.494 1.00 97.94 206 PRO A CA 1
ATOM 1630 C C . PRO A 1 206 ? -18.403 6.538 9.945 1.00 97.94 206 PRO A C 1
ATOM 1632 O O . PRO A 1 206 ? -19.167 5.631 10.312 1.00 97.94 206 PRO A O 1
ATOM 1635 N N . HIS A 1 207 ? -17.085 6.373 9.905 1.00 96.44 207 HIS A N 1
ATOM 1636 C CA . HIS A 1 207 ? -16.421 5.118 10.228 1.00 96.44 207 HIS A CA 1
ATOM 1637 C C . HIS A 1 207 ? -15.138 5.341 11.024 1.00 96.44 207 HIS A C 1
ATOM 1639 O O . HIS A 1 207 ? -14.158 5.876 10.512 1.00 96.44 207 HIS A O 1
ATOM 1645 N N . GLN A 1 208 ? -15.138 4.855 12.264 1.00 95.75 208 GLN A N 1
ATOM 1646 C CA . GLN A 1 208 ? -13.953 4.803 13.108 1.00 95.75 208 GLN A CA 1
ATOM 1647 C C . GLN A 1 208 ? -13.117 3.566 12.751 1.00 95.75 208 GLN A C 1
ATOM 1649 O O . GLN A 1 208 ? -13.510 2.433 13.035 1.00 95.75 208 GLN A O 1
ATOM 1654 N N . VAL A 1 209 ? -11.938 3.774 12.161 1.00 94.56 209 VAL A N 1
ATOM 1655 C CA . VAL A 1 209 ? -10.947 2.699 11.987 1.00 94.56 209 VAL A CA 1
ATOM 1656 C C . VAL A 1 209 ? -10.407 2.291 13.360 1.00 94.56 209 VAL A C 1
ATOM 1658 O O . VAL A 1 209 ? -10.042 3.146 14.168 1.00 94.56 209 VAL A O 1
ATOM 1661 N N . THR A 1 210 ? -10.356 0.983 13.629 1.00 92.69 210 THR A N 1
ATOM 1662 C CA . THR A 1 210 ? -9.934 0.441 14.931 1.00 92.69 210 THR A CA 1
ATOM 1663 C C . THR A 1 210 ? -8.423 0.535 15.129 1.00 92.69 210 THR A C 1
ATOM 1665 O O . THR A 1 210 ? -7.968 0.825 16.235 1.00 92.69 210 THR A O 1
ATOM 1668 N N . ARG A 1 211 ? -7.633 0.277 14.077 1.00 92.75 211 ARG A N 1
ATOM 1669 C CA . ARG A 1 211 ? -6.167 0.258 14.157 1.00 92.75 211 ARG A CA 1
ATOM 1670 C C . ARG A 1 211 ? -5.504 0.720 12.856 1.00 92.75 211 ARG A C 1
ATOM 1672 O O . ARG A 1 211 ? -5.886 0.272 11.775 1.00 92.75 211 ARG A O 1
ATOM 1679 N N . LEU A 1 212 ? -4.483 1.568 12.978 1.00 94.81 212 LEU A N 1
ATOM 1680 C CA . LEU A 1 212 ? -3.563 1.913 11.891 1.00 94.81 212 LEU A CA 1
ATOM 1681 C C . LEU A 1 212 ? -2.221 1.234 12.148 1.00 94.81 212 LEU A C 1
ATOM 1683 O O . LEU A 1 212 ? -1.603 1.445 13.197 1.00 94.81 212 LEU A O 1
ATOM 1687 N N . 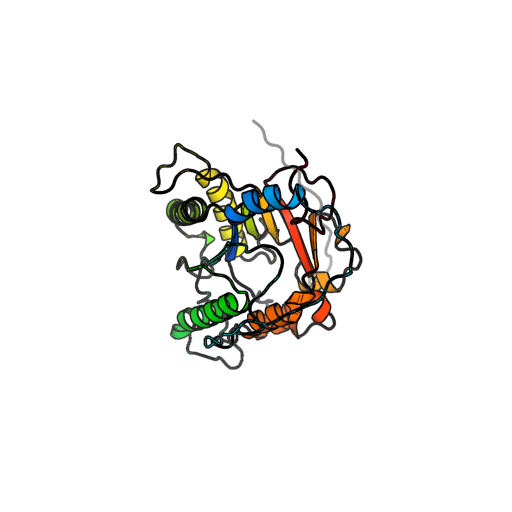LEU A 1 213 ? -1.780 0.443 11.176 1.00 93.94 213 LEU A N 1
ATOM 1688 C CA . LEU A 1 213 ? -0.474 -0.194 11.152 1.00 93.94 213 LEU A CA 1
ATOM 1689 C C . LEU A 1 213 ? 0.422 0.497 10.125 1.00 93.94 213 LEU A C 1
ATOM 1691 O O . LEU A 1 213 ? 0.009 0.781 8.999 1.00 93.94 213 LEU A O 1
ATOM 1695 N N . TRP A 1 214 ? 1.670 0.726 10.510 1.00 93.25 214 TRP A N 1
ATOM 1696 C CA . TRP A 1 214 ? 2.724 1.161 9.608 1.00 93.25 214 TRP A CA 1
ATOM 1697 C C . TRP A 1 214 ? 3.656 -0.004 9.288 1.00 93.25 214 TRP A C 1
ATOM 1699 O O . TRP A 1 214 ? 4.004 -0.792 10.172 1.00 93.25 214 TRP A O 1
ATOM 1709 N N . THR A 1 215 ? 4.117 -0.086 8.039 1.00 88.06 215 THR A N 1
ATOM 1710 C CA . THR A 1 215 ? 5.349 -0.829 7.732 1.00 88.06 215 THR A CA 1
ATOM 1711 C C . THR A 1 215 ? 6.478 -0.260 8.596 1.00 88.06 215 THR A C 1
ATOM 1713 O O . THR A 1 215 ? 6.594 0.965 8.664 1.00 88.06 215 THR A O 1
ATOM 1716 N N . PRO A 1 216 ? 7.321 -1.074 9.245 1.00 82.75 216 PRO A N 1
ATOM 1717 C CA . PRO A 1 216 ? 8.380 -0.556 10.099 1.00 82.75 216 PRO A CA 1
ATOM 1718 C C . PRO A 1 216 ? 9.401 0.231 9.276 1.00 82.75 216 PRO A C 1
ATOM 1720 O O . PRO A 1 216 ? 9.605 -0.050 8.097 1.00 82.75 216 PRO A O 1
ATOM 1723 N N . SER A 1 217 ? 10.111 1.165 9.911 1.00 75.50 217 SER A N 1
ATOM 1724 C CA . SER A 1 217 ? 11.244 1.898 9.317 1.00 75.50 217 SER A CA 1
ATOM 1725 C C . SER A 1 217 ? 12.505 1.011 9.210 1.00 75.50 217 SER A C 1
ATOM 1727 O O . SER A 1 217 ? 13.614 1.427 9.537 1.00 75.50 217 SER A O 1
ATOM 1729 N N . LEU A 1 218 ? 12.314 -0.246 8.806 1.00 75.88 218 LEU A N 1
ATOM 1730 C CA . LEU A 1 218 ? 13.303 -1.303 8.658 1.00 75.88 218 LEU A CA 1
ATOM 1731 C C . LEU A 1 218 ? 13.060 -1.939 7.282 1.00 75.88 218 LEU A C 1
ATOM 1733 O O . LEU A 1 218 ? 11.967 -2.464 7.055 1.00 75.88 218 LEU A O 1
ATOM 1737 N N . PRO A 1 219 ? 14.011 -1.871 6.337 1.00 71.81 219 PRO A N 1
ATOM 1738 C CA . PRO A 1 219 ? 13.775 -2.393 5.002 1.00 71.81 219 PRO A CA 1
ATOM 1739 C C . PRO A 1 219 ? 13.613 -3.925 5.012 1.00 71.81 219 PRO A C 1
ATOM 1741 O O . PRO A 1 219 ? 14.291 -4.600 5.790 1.00 71.81 219 PRO A O 1
ATOM 1744 N N . PRO A 1 220 ? 12.781 -4.504 4.118 1.00 64.81 220 PRO A N 1
ATOM 1745 C CA . PRO A 1 220 ? 12.409 -5.919 4.192 1.00 64.81 220 PRO A CA 1
ATOM 1746 C C . PRO A 1 220 ? 13.595 -6.882 4.265 1.00 64.81 220 PRO A C 1
ATOM 1748 O O . PRO A 1 220 ? 13.565 -7.811 5.062 1.00 64.81 220 PRO A O 1
ATOM 1751 N N . TRP A 1 221 ? 14.672 -6.622 3.511 1.00 69.19 221 TRP A N 1
ATOM 1752 C CA . TRP A 1 221 ? 15.885 -7.454 3.449 1.00 69.19 221 TRP A CA 1
ATOM 1753 C C . TRP A 1 221 ? 16.708 -7.523 4.749 1.00 69.19 221 TRP A C 1
ATOM 1755 O O . TRP A 1 221 ? 17.740 -8.192 4.778 1.00 69.19 221 TRP A O 1
ATOM 1765 N N . GLU A 1 222 ? 16.298 -6.824 5.807 1.00 71.06 222 GLU A N 1
ATOM 1766 C CA . GLU A 1 222 ? 16.868 -6.971 7.148 1.00 71.06 222 GLU A CA 1
ATOM 1767 C C . GLU A 1 222 ? 16.050 -7.927 8.036 1.00 71.06 222 GLU A C 1
ATOM 1769 O O . GLU A 1 222 ? 16.602 -8.468 8.991 1.00 71.06 222 GLU A O 1
ATOM 1774 N N . PHE A 1 223 ? 14.785 -8.232 7.701 1.00 67.88 223 PHE A N 1
ATOM 1775 C CA . PHE A 1 223 ? 13.930 -9.129 8.498 1.00 67.88 223 PHE A CA 1
ATOM 1776 C C . PHE A 1 223 ? 14.482 -10.563 8.556 1.00 67.88 223 PHE A C 1
ATOM 1778 O O . PHE A 1 223 ? 14.503 -11.190 9.613 1.00 67.88 223 PHE A O 1
ATOM 1785 N N . GLY A 1 224 ? 14.968 -11.088 7.426 1.00 60.09 224 GLY A N 1
ATOM 1786 C CA . GLY A 1 224 ? 15.525 -12.442 7.326 1.00 60.09 224 GLY A CA 1
ATOM 1787 C C . GLY A 1 224 ? 16.857 -12.615 8.064 1.00 60.09 224 GLY A C 1
ATOM 1788 O O . GLY A 1 224 ? 17.270 -13.739 8.354 1.00 60.09 224 GLY A O 1
ATOM 1789 N N . ARG A 1 225 ? 17.487 -11.499 8.446 1.00 67.88 225 ARG A N 1
ATOM 1790 C CA . ARG A 1 225 ? 18.778 -11.441 9.141 1.00 67.88 225 ARG A CA 1
ATOM 1791 C C . ARG A 1 225 ? 18.646 -11.285 10.657 1.00 67.88 225 ARG A C 1
ATOM 1793 O O . ARG A 1 225 ? 19.644 -11.435 11.350 1.00 67.88 225 ARG A O 1
ATOM 1800 N N . GLN A 1 226 ? 17.448 -10.996 11.169 1.00 68.00 226 GLN A N 1
ATOM 1801 C CA . GLN A 1 226 ? 17.203 -10.684 12.582 1.00 68.00 226 GLN A CA 1
ATOM 1802 C C . GLN A 1 226 ? 16.450 -11.824 13.274 1.00 68.00 226 GLN A C 1
ATOM 1804 O O . GLN A 1 226 ? 15.282 -12.094 12.987 1.00 68.00 226 GLN A O 1
ATOM 1809 N N . THR A 1 227 ? 17.130 -12.531 14.179 1.00 67.19 227 THR A N 1
ATOM 1810 C CA . THR A 1 227 ? 16.558 -13.570 15.065 1.00 67.19 227 THR A CA 1
ATOM 1811 C C . THR A 1 227 ? 15.663 -13.002 16.164 1.00 67.19 227 THR A C 1
ATOM 1813 O O . THR A 1 227 ? 14.781 -13.700 16.650 1.00 67.19 227 THR A O 1
ATOM 1816 N N . ASP A 1 228 ? 15.856 -11.728 16.471 1.00 75.75 228 ASP A N 1
ATOM 1817 C CA . ASP A 1 228 ? 15.291 -10.910 17.543 1.00 75.75 228 ASP A CA 1
ATOM 1818 C C . ASP A 1 228 ? 14.367 -9.798 17.003 1.00 75.75 228 ASP A C 1
ATOM 1820 O O . ASP A 1 228 ? 14.103 -8.808 17.678 1.00 75.75 228 ASP A O 1
ATOM 1824 N N . LEU A 1 229 ? 13.828 -9.949 15.781 1.00 80.19 229 LEU A N 1
ATOM 1825 C CA . LEU A 1 229 ? 12.899 -8.977 15.170 1.00 80.19 229 LEU A CA 1
ATOM 1826 C C . LEU A 1 229 ? 11.693 -8.654 16.079 1.00 80.19 229 LEU A C 1
ATOM 1828 O O . LEU A 1 229 ? 11.100 -7.585 15.973 1.00 80.19 229 LEU A O 1
ATOM 1832 N N . ALA A 1 230 ? 11.359 -9.590 16.968 1.00 79.69 230 ALA A N 1
ATOM 1833 C CA . ALA A 1 230 ? 10.376 -9.472 18.034 1.00 79.69 230 ALA A CA 1
ATOM 1834 C C . ALA A 1 230 ? 10.677 -8.363 19.054 1.00 79.69 230 ALA A C 1
ATOM 1836 O O . ALA A 1 230 ? 9.766 -7.653 19.471 1.00 79.69 230 ALA A O 1
ATOM 1837 N N . ASP A 1 231 ? 11.944 -8.236 19.436 1.00 82.81 231 ASP A N 1
ATOM 1838 C CA . ASP A 1 231 ? 12.424 -7.421 20.554 1.00 82.81 231 ASP A CA 1
ATOM 1839 C C . ASP A 1 231 ? 12.950 -6.056 20.073 1.00 82.81 231 ASP A C 1
ATOM 1841 O O . ASP A 1 231 ? 13.311 -5.178 20.861 1.00 82.81 231 ASP A O 1
ATOM 1845 N N . ARG A 1 232 ? 12.977 -5.853 18.749 1.00 83.31 232 ARG A N 1
ATOM 1846 C CA . ARG A 1 232 ? 13.471 -4.637 18.109 1.00 83.31 232 ARG A CA 1
ATOM 1847 C C . ARG A 1 232 ? 12.551 -3.433 18.383 1.00 83.31 232 ARG A C 1
ATOM 1849 O O . ARG A 1 232 ? 11.379 -3.456 17.997 1.00 83.31 232 ARG A O 1
ATOM 1856 N N . PRO A 1 233 ? 13.085 -2.305 18.894 1.00 83.88 233 PRO A N 1
ATOM 1857 C CA . PRO A 1 233 ? 12.328 -1.065 19.038 1.00 83.88 233 PRO A CA 1
ATOM 1858 C C . PRO A 1 233 ? 11.665 -0.613 17.730 1.00 83.88 233 PRO A C 1
ATOM 1860 O O . PRO A 1 233 ? 12.308 -0.510 16.683 1.00 83.88 233 PRO A O 1
ATOM 1863 N N . GLY A 1 234 ? 10.367 -0.312 17.803 1.00 84.62 234 GLY A N 1
ATOM 1864 C CA . GLY A 1 234 ? 9.558 0.079 16.646 1.00 84.62 234 GLY A CA 1
ATOM 1865 C C . GLY A 1 234 ? 8.918 -1.083 15.880 1.00 84.62 234 GLY A C 1
ATOM 1866 O O . GLY A 1 234 ? 8.278 -0.820 14.863 1.00 84.62 234 GLY A O 1
ATOM 1867 N N . ILE A 1 235 ? 9.049 -2.325 16.359 1.00 88.44 235 ILE A N 1
ATOM 1868 C CA . ILE A 1 235 ? 8.226 -3.467 15.948 1.00 88.44 235 ILE A CA 1
ATOM 1869 C C . ILE A 1 235 ? 7.194 -3.752 17.047 1.00 88.44 235 ILE A C 1
ATOM 1871 O O . ILE A 1 235 ? 7.539 -3.879 18.216 1.00 88.44 235 ILE A O 1
ATOM 1875 N N . ASP A 1 236 ? 5.921 -3.852 16.665 1.00 90.56 236 ASP A N 1
ATOM 1876 C CA . ASP A 1 236 ? 4.802 -4.142 17.575 1.00 90.56 236 ASP A CA 1
ATOM 1877 C C . ASP A 1 236 ? 4.080 -5.454 17.219 1.00 90.56 236 ASP A C 1
ATOM 1879 O O . ASP A 1 236 ? 3.467 -6.091 18.076 1.00 90.56 236 ASP A O 1
ATOM 1883 N N . PHE A 1 237 ? 4.180 -5.879 15.957 1.00 88.50 237 PHE A N 1
ATOM 1884 C CA . PHE A 1 237 ? 3.621 -7.121 15.428 1.00 88.50 237 PHE A CA 1
ATOM 1885 C C . PHE A 1 237 ? 4.694 -7.864 14.640 1.00 88.50 237 PHE A C 1
ATOM 1887 O O . PHE A 1 237 ? 5.400 -7.249 13.838 1.00 88.50 237 PHE A O 1
ATOM 1894 N N . VAL A 1 238 ? 4.755 -9.185 14.810 1.00 87.31 238 VAL A N 1
ATOM 1895 C CA . VAL A 1 238 ? 5.549 -10.092 13.969 1.00 87.31 238 VAL A CA 1
ATOM 1896 C C . VAL A 1 238 ? 4.657 -11.269 13.602 1.00 87.31 238 VAL A C 1
ATOM 1898 O O . VAL A 1 238 ? 4.314 -12.089 14.452 1.00 87.31 238 VAL A O 1
ATOM 1901 N N . ILE A 1 239 ? 4.256 -11.322 12.338 1.00 85.44 239 ILE A N 1
ATOM 1902 C CA . ILE A 1 239 ? 3.306 -12.287 11.795 1.00 85.44 239 ILE A CA 1
ATOM 1903 C C . ILE A 1 239 ? 4.088 -13.317 10.980 1.00 85.44 239 ILE A C 1
ATOM 1905 O O . ILE A 1 239 ? 4.781 -12.973 10.020 1.00 85.44 239 ILE A O 1
ATOM 1909 N N . ASP A 1 240 ? 3.958 -14.586 11.364 1.00 85.81 240 ASP A N 1
ATOM 1910 C CA . ASP A 1 240 ? 4.395 -15.712 10.543 1.00 85.81 240 ASP A CA 1
ATOM 1911 C C . ASP A 1 240 ? 3.396 -15.906 9.395 1.00 85.81 240 ASP A C 1
ATOM 1913 O O . ASP A 1 240 ? 2.218 -16.207 9.607 1.00 85.81 240 ASP A O 1
ATOM 1917 N N . VAL A 1 241 ? 3.883 -15.696 8.174 1.00 88.62 241 VAL A N 1
ATOM 1918 C CA . VAL A 1 241 ? 3.157 -15.907 6.920 1.00 88.62 241 VAL A CA 1
ATOM 1919 C C . VAL A 1 241 ? 3.798 -17.014 6.071 1.00 88.62 241 VAL A C 1
ATOM 1921 O O . VAL A 1 241 ? 3.523 -17.112 4.876 1.00 88.62 241 VAL A O 1
ATOM 1924 N N . GLY A 1 242 ? 4.630 -17.883 6.658 1.00 89.25 242 GLY A N 1
ATOM 1925 C CA . GLY A 1 242 ? 5.373 -18.929 5.945 1.00 89.25 242 GLY A CA 1
ATOM 1926 C C . GLY A 1 242 ? 4.492 -19.893 5.148 1.00 89.25 242 GLY A C 1
ATOM 1927 O O . GLY A 1 242 ? 4.858 -20.289 4.041 1.00 89.25 242 GLY A O 1
ATOM 1928 N N . ALA A 1 243 ? 3.280 -20.184 5.631 1.00 91.06 243 ALA A N 1
ATOM 1929 C CA . ALA A 1 243 ? 2.287 -20.982 4.903 1.00 91.06 243 ALA A CA 1
ATOM 1930 C C . ALA A 1 243 ? 1.795 -20.328 3.589 1.00 91.06 243 ALA A C 1
ATOM 1932 O O . ALA A 1 243 ? 1.259 -21.019 2.725 1.00 91.06 243 ALA A O 1
ATOM 1933 N N . TRP A 1 244 ? 2.004 -19.019 3.415 1.00 92.12 244 TRP A N 1
ATOM 1934 C CA . TRP A 1 244 ? 1.647 -18.235 2.226 1.00 92.12 244 TRP A CA 1
ATOM 1935 C C . TRP A 1 244 ? 2.870 -17.793 1.405 1.00 92.12 244 TRP A C 1
ATOM 1937 O O . TRP A 1 244 ? 2.717 -17.054 0.429 1.00 92.12 244 TRP A O 1
ATOM 1947 N N . ARG A 1 245 ? 4.082 -18.261 1.747 1.00 92.94 245 ARG A N 1
ATOM 1948 C CA . ARG A 1 245 ? 5.342 -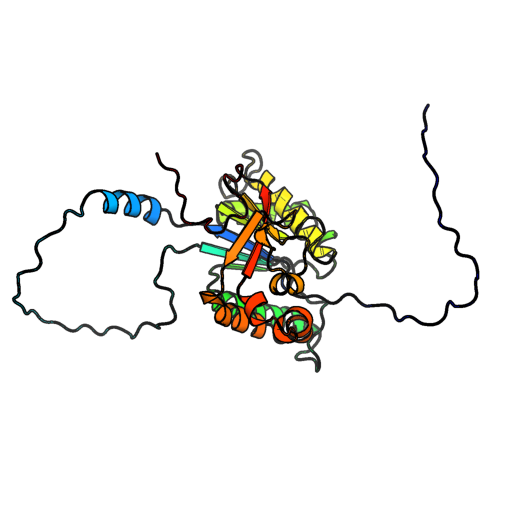17.873 1.087 1.00 92.94 245 ARG A CA 1
ATOM 1949 C C . ARG A 1 245 ? 5.275 -17.956 -0.437 1.00 92.94 245 ARG A C 1
ATOM 1951 O O . ARG A 1 245 ? 5.644 -17.003 -1.117 1.00 92.94 245 ARG A O 1
ATOM 1958 N N . GLU A 1 246 ? 4.793 -19.072 -0.978 1.00 96.31 246 GLU A N 1
ATOM 1959 C CA . GLU A 1 246 ? 4.761 -19.280 -2.432 1.00 96.31 246 GLU A CA 1
ATOM 1960 C C . GLU A 1 246 ? 3.680 -18.434 -3.126 1.00 96.31 246 GLU A C 1
ATOM 1962 O O . GLU A 1 246 ? 3.874 -17.991 -4.256 1.00 96.31 246 GLU A O 1
ATOM 1967 N N . GLN A 1 247 ? 2.590 -18.099 -2.426 1.00 95.56 247 GLN A N 1
ATOM 1968 C CA . GLN A 1 247 ? 1.580 -17.151 -2.907 1.00 95.56 247 GLN A CA 1
ATOM 1969 C C . GLN A 1 247 ? 2.153 -15.723 -2.964 1.00 95.56 247 GLN A C 1
ATOM 1971 O O . GLN A 1 247 ? 1.980 -15.019 -3.959 1.00 95.56 247 GLN A O 1
ATOM 1976 N N . LYS A 1 248 ? 2.926 -15.320 -1.944 1.00 94.62 248 LYS A N 1
ATOM 1977 C CA . LYS A 1 248 ? 3.676 -14.052 -1.927 1.00 94.62 248 LYS A CA 1
ATOM 1978 C C . LYS A 1 248 ? 4.760 -14.012 -3.011 1.00 94.62 248 LYS A C 1
ATOM 1980 O O . LYS A 1 248 ? 4.902 -12.992 -3.682 1.00 94.62 248 LYS A O 1
ATOM 1985 N N . ARG A 1 249 ? 5.475 -15.123 -3.239 1.00 96.50 249 ARG A N 1
ATOM 1986 C CA . ARG A 1 249 ? 6.440 -15.268 -4.343 1.00 96.50 249 ARG A CA 1
ATOM 1987 C C . ARG A 1 249 ? 5.755 -15.070 -5.694 1.00 96.50 249 ARG A C 1
ATOM 1989 O O . ARG A 1 249 ? 6.209 -14.241 -6.473 1.00 96.50 249 ARG A O 1
ATOM 1996 N N . ALA A 1 250 ? 4.644 -15.761 -5.948 1.00 97.75 250 ALA A N 1
ATOM 1997 C CA . ALA A 1 250 ? 3.887 -15.634 -7.192 1.00 97.75 250 ALA A CA 1
ATOM 1998 C C . ALA A 1 250 ? 3.376 -14.198 -7.427 1.00 97.75 250 ALA A C 1
ATOM 2000 O O . ALA A 1 250 ? 3.507 -13.676 -8.534 1.00 97.75 250 ALA A O 1
ATOM 2001 N N . ALA A 1 251 ? 2.871 -13.527 -6.385 1.00 96.44 251 ALA A N 1
ATOM 2002 C CA . ALA A 1 251 ? 2.417 -12.138 -6.473 1.00 96.44 251 ALA A CA 1
ATOM 2003 C C . ALA A 1 251 ? 3.563 -11.154 -6.779 1.00 96.44 251 ALA A C 1
ATOM 2005 O O . ALA A 1 251 ? 3.399 -10.255 -7.601 1.00 96.44 251 ALA A O 1
ATOM 2006 N N . LEU A 1 252 ? 4.745 -11.344 -6.181 1.00 95.38 252 LEU A N 1
ATOM 2007 C CA . LEU A 1 252 ? 5.944 -10.567 -6.522 1.00 95.38 252 LEU A CA 1
ATOM 2008 C C . LEU A 1 252 ? 6.390 -10.813 -7.973 1.00 95.38 252 LEU A C 1
ATOM 2010 O O . LEU A 1 252 ? 6.693 -9.858 -8.687 1.00 95.38 252 LEU A O 1
ATOM 2014 N N . THR A 1 253 ? 6.370 -12.068 -8.433 1.00 97.38 253 THR A N 1
ATOM 2015 C CA . THR A 1 253 ? 6.722 -12.457 -9.811 1.00 97.38 253 THR A CA 1
ATOM 2016 C C . THR A 1 253 ? 5.773 -11.865 -10.861 1.00 97.38 253 THR A C 1
ATOM 2018 O O . THR A 1 253 ? 6.196 -11.599 -11.987 1.00 97.38 253 THR A O 1
ATOM 2021 N N . ALA A 1 254 ? 4.509 -11.597 -10.512 1.00 97.25 254 ALA A N 1
ATOM 2022 C CA . ALA A 1 254 ? 3.553 -10.950 -11.414 1.00 97.25 254 ALA A CA 1
ATOM 2023 C C . ALA A 1 254 ? 3.976 -9.523 -11.827 1.00 97.25 254 ALA A C 1
ATOM 2025 O O . ALA A 1 254 ? 3.615 -9.068 -12.911 1.00 97.25 254 ALA A O 1
ATOM 2026 N N . HIS A 1 255 ? 4.796 -8.831 -11.026 1.00 96.44 255 HIS A N 1
ATOM 2027 C CA . HIS A 1 255 ? 5.328 -7.497 -11.328 1.00 96.44 255 HIS A CA 1
ATOM 2028 C C . HIS A 1 255 ? 6.557 -7.533 -12.257 1.00 96.44 255 HIS A C 1
ATOM 2030 O O . HIS A 1 255 ? 7.642 -7.058 -11.910 1.00 96.44 255 HIS A O 1
ATOM 2036 N N . ARG A 1 256 ? 6.390 -8.088 -13.464 1.00 97.44 256 ARG A N 1
ATOM 2037 C CA . ARG A 1 256 ? 7.470 -8.343 -14.437 1.00 97.44 256 ARG A CA 1
ATOM 2038 C C . ARG A 1 256 ? 8.298 -7.101 -14.789 1.00 97.44 256 ARG A C 1
ATOM 2040 O O . ARG A 1 256 ? 9.523 -7.185 -14.811 1.00 97.44 256 ARG A O 1
ATOM 2047 N N . THR A 1 257 ? 7.686 -5.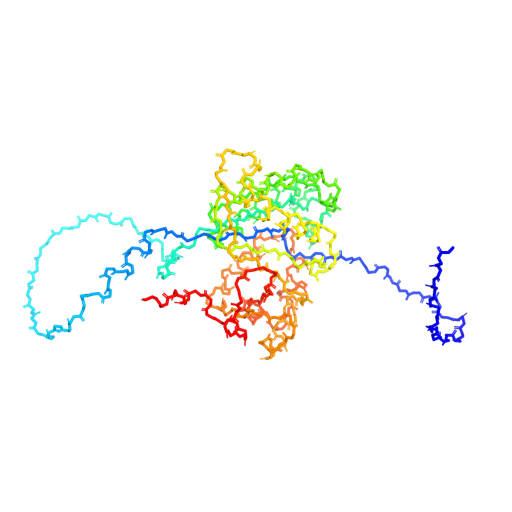936 -15.010 1.00 96.75 257 THR A N 1
ATOM 2048 C CA . THR A 1 257 ? 8.392 -4.662 -15.279 1.00 96.75 257 THR A CA 1
ATOM 2049 C C . THR A 1 257 ? 9.242 -4.188 -14.097 1.00 96.75 257 THR A C 1
ATOM 2051 O O . THR A 1 257 ? 10.082 -3.301 -14.244 1.00 96.75 257 THR A O 1
ATOM 2054 N N . GLN A 1 258 ? 9.024 -4.753 -12.909 1.00 94.94 258 GLN A N 1
ATOM 2055 C CA . GLN A 1 258 ? 9.679 -4.377 -11.663 1.00 94.94 258 GLN A CA 1
ATOM 2056 C C . GLN A 1 258 ? 10.681 -5.437 -11.172 1.00 94.94 258 GLN A C 1
ATOM 2058 O O . GLN A 1 258 ? 11.202 -5.273 -10.068 1.00 94.94 258 GLN A O 1
ATOM 2063 N N . HIS A 1 259 ? 10.991 -6.474 -11.969 1.00 93.44 259 HIS A N 1
ATOM 2064 C CA . HIS A 1 259 ? 11.868 -7.587 -11.567 1.00 93.44 259 HIS A CA 1
ATOM 2065 C C . HIS A 1 259 ? 13.185 -7.115 -10.934 1.00 93.44 259 HIS A C 1
ATOM 2067 O O . HIS A 1 259 ? 13.472 -7.506 -9.814 1.00 93.44 259 HIS A O 1
ATOM 2073 N N . LEU A 1 260 ? 13.886 -6.133 -11.523 1.00 92.44 260 LEU A N 1
ATOM 2074 C CA . LEU A 1 260 ? 15.133 -5.570 -10.968 1.00 92.44 260 LEU A CA 1
ATOM 2075 C C . LEU A 1 260 ? 15.024 -5.130 -9.498 1.00 92.44 260 LEU A C 1
ATOM 2077 O O . LEU A 1 260 ? 16.004 -5.159 -8.757 1.00 92.44 260 LEU A O 1
ATOM 2081 N N . ALA A 1 261 ? 13.849 -4.664 -9.078 1.00 88.44 261 ALA A N 1
ATOM 2082 C CA . ALA A 1 261 ? 13.588 -4.286 -7.698 1.00 88.44 261 ALA A CA 1
ATOM 2083 C C . ALA A 1 261 ? 13.151 -5.476 -6.836 1.00 88.44 261 ALA A C 1
ATOM 2085 O O . ALA A 1 261 ? 13.563 -5.563 -5.680 1.00 88.44 261 ALA A O 1
ATOM 2086 N N . VAL A 1 262 ? 12.350 -6.390 -7.389 1.00 90.75 262 VAL A N 1
ATOM 2087 C CA . VAL A 1 262 ? 11.982 -7.650 -6.727 1.00 90.75 262 VAL A CA 1
ATOM 2088 C C . VAL A 1 262 ? 13.240 -8.471 -6.427 1.00 90.75 262 VAL A C 1
ATOM 2090 O O . VAL A 1 262 ? 13.438 -8.878 -5.288 1.00 90.75 262 VAL A O 1
ATOM 2093 N N . ASP A 1 263 ? 14.154 -8.606 -7.382 1.00 91.44 263 ASP A N 1
ATOM 2094 C CA . ASP A 1 263 ? 15.432 -9.299 -7.224 1.00 91.44 263 ASP A CA 1
ATOM 2095 C C . ASP A 1 263 ? 16.336 -8.568 -6.225 1.00 91.44 263 ASP A C 1
ATOM 2097 O O . ASP A 1 263 ? 16.821 -9.166 -5.263 1.00 91.44 263 ASP A O 1
ATOM 2101 N N . ARG A 1 264 ? 16.500 -7.244 -6.375 1.00 87.75 264 ARG A N 1
ATOM 2102 C CA . ARG A 1 264 ? 17.332 -6.429 -5.472 1.00 87.75 264 ARG A CA 1
ATOM 2103 C C . ARG A 1 264 ? 16.896 -6.513 -4.008 1.00 87.75 264 ARG A C 1
ATOM 2105 O O . ARG A 1 264 ? 17.760 -6.402 -3.131 1.00 87.75 264 ARG A O 1
ATOM 2112 N N . HIS A 1 265 ? 15.599 -6.648 -3.734 1.00 84.19 265 HIS A N 1
ATOM 2113 C CA . HIS A 1 265 ? 15.044 -6.572 -2.377 1.00 84.19 265 HIS A CA 1
ATOM 2114 C C . HIS A 1 265 ? 14.604 -7.923 -1.804 1.00 84.19 265 HIS A C 1
ATOM 2116 O O . HIS A 1 265 ? 14.617 -8.062 -0.584 1.00 84.19 265 HIS A O 1
ATOM 2122 N N . TRP A 1 266 ? 14.293 -8.909 -2.652 1.00 87.94 266 TRP A N 1
ATOM 2123 C CA . TRP A 1 266 ? 13.765 -10.223 -2.269 1.00 87.94 266 TRP A CA 1
ATOM 2124 C C . TRP A 1 266 ? 14.548 -11.381 -2.900 1.00 87.94 266 TRP A C 1
ATOM 2126 O O . TRP A 1 266 ? 15.271 -12.069 -2.187 1.00 87.94 266 TRP A O 1
ATOM 2136 N N . PHE A 1 267 ? 14.415 -11.630 -4.209 1.00 92.56 267 PHE A N 1
ATOM 2137 C CA . PHE A 1 267 ? 14.857 -12.907 -4.800 1.00 92.56 267 PHE A CA 1
ATOM 2138 C C . PHE A 1 267 ? 16.383 -13.063 -4.892 1.00 92.56 267 PHE A C 1
ATOM 2140 O O . PHE A 1 267 ? 16.885 -14.177 -4.802 1.00 92.56 267 PHE A O 1
ATOM 2147 N N . GLY A 1 268 ? 17.133 -11.962 -4.970 1.00 91.38 268 GLY A N 1
ATOM 2148 C CA . GLY A 1 268 ? 18.597 -11.944 -4.892 1.00 91.38 268 GLY A CA 1
ATOM 2149 C C . GLY A 1 268 ? 19.152 -11.935 -3.461 1.00 91.38 268 GLY A C 1
ATOM 2150 O O . GLY A 1 268 ? 20.284 -11.492 -3.252 1.00 91.38 268 GLY A O 1
ATOM 2151 N N . LYS A 1 269 ? 18.365 -12.333 -2.450 1.00 87.62 269 LYS A N 1
ATOM 2152 C CA . LYS A 1 269 ? 18.806 -12.442 -1.049 1.00 87.62 269 LYS A CA 1
ATOM 2153 C C . LYS A 1 269 ? 19.043 -13.906 -0.669 1.00 87.62 269 LYS A C 1
ATOM 2155 O O . LYS A 1 269 ? 18.189 -14.736 -0.968 1.00 87.62 269 LYS A O 1
ATOM 2160 N N . PRO A 1 270 ? 20.133 -14.231 0.053 1.00 87.94 270 PRO A N 1
ATOM 2161 C CA . PRO A 1 270 ? 20.374 -15.599 0.523 1.00 87.94 270 PRO A CA 1
ATOM 2162 C C . PRO A 1 270 ? 19.292 -16.067 1.512 1.00 87.94 270 PRO A C 1
ATOM 2164 O O . PRO A 1 270 ? 19.018 -17.254 1.625 1.00 87.94 270 PRO A O 1
ATOM 2167 N N . ASP A 1 271 ? 18.649 -15.124 2.201 1.00 86.94 271 ASP A N 1
ATOM 2168 C CA . ASP A 1 271 ? 17.606 -15.320 3.203 1.00 86.94 271 ASP A CA 1
ATOM 2169 C C . ASP A 1 271 ? 16.164 -15.207 2.646 1.00 86.94 271 ASP A C 1
ATOM 2171 O O . ASP A 1 271 ? 15.211 -15.076 3.418 1.00 86.94 271 ASP A O 1
ATOM 2175 N N . VAL A 1 272 ? 15.981 -15.286 1.315 1.00 88.94 272 VAL A N 1
ATOM 2176 C CA . VAL A 1 272 ? 14.694 -15.073 0.608 1.00 88.94 272 VAL A CA 1
ATOM 2177 C C . VAL A 1 272 ? 13.508 -15.834 1.205 1.00 88.94 272 VAL A C 1
ATOM 2179 O O . VAL A 1 272 ? 12.440 -15.250 1.387 1.00 88.94 272 VAL A O 1
ATOM 2182 N N . ASP A 1 273 ? 13.669 -17.106 1.569 1.00 89.31 273 ASP A N 1
ATOM 2183 C CA . ASP A 1 273 ? 12.544 -17.900 2.068 1.00 89.31 273 ASP A CA 1
ATOM 2184 C C . ASP A 1 273 ? 12.063 -17.430 3.440 1.00 89.31 273 ASP A C 1
ATOM 2186 O O . ASP A 1 273 ? 10.862 -17.452 3.710 1.00 89.31 273 ASP A O 1
ATOM 2190 N N . ARG A 1 274 ? 12.971 -16.934 4.286 1.00 85.31 274 ARG A N 1
ATOM 2191 C CA . ARG A 1 274 ? 12.622 -16.325 5.572 1.00 85.31 274 ARG A CA 1
ATOM 2192 C C . ARG A 1 274 ? 12.019 -14.937 5.376 1.00 85.31 274 ARG A C 1
ATOM 2194 O O . ARG A 1 274 ? 11.008 -14.632 6.002 1.00 85.31 274 ARG A O 1
ATOM 2201 N N . LEU A 1 275 ? 12.581 -14.137 4.468 1.00 84.75 275 LEU A N 1
ATOM 2202 C CA . LEU A 1 275 ? 12.056 -12.817 4.094 1.00 84.75 275 LEU A CA 1
ATOM 2203 C C . LEU A 1 275 ? 10.601 -12.893 3.617 1.00 84.75 275 LEU A C 1
ATOM 2205 O O . LEU A 1 275 ? 9.766 -12.082 4.010 1.00 84.75 275 LEU A O 1
ATOM 2209 N N . LEU A 1 276 ? 10.274 -13.894 2.801 1.00 87.94 276 LEU A N 1
ATOM 2210 C CA . LEU A 1 276 ? 8.913 -14.121 2.321 1.00 87.94 276 LEU A CA 1
ATOM 2211 C C . LEU A 1 276 ? 7.981 -14.748 3.377 1.00 87.94 276 LEU A C 1
ATOM 2213 O O . LEU A 1 276 ? 6.769 -14.691 3.193 1.00 87.94 276 LEU A O 1
ATOM 2217 N N . SER A 1 277 ? 8.512 -15.310 4.469 1.00 88.94 277 SER A N 1
ATOM 2218 C CA . SER A 1 277 ? 7.730 -15.986 5.521 1.00 88.94 277 SER A CA 1
ATOM 2219 C C . SER A 1 277 ? 7.381 -15.101 6.721 1.00 88.94 277 SER A C 1
ATOM 2221 O O . SER A 1 277 ? 6.643 -15.548 7.592 1.00 88.94 277 SER A O 1
ATOM 2223 N N . VAL A 1 278 ? 7.889 -13.868 6.804 1.00 85.88 278 VAL A N 1
ATOM 2224 C CA . VAL A 1 278 ? 7.652 -12.974 7.950 1.00 85.88 278 VAL A CA 1
ATOM 2225 C C . VAL A 1 278 ? 7.165 -11.608 7.481 1.00 85.88 278 VAL A C 1
ATOM 2227 O O . VAL A 1 278 ? 7.702 -11.030 6.534 1.00 85.88 278 VAL A O 1
ATOM 2230 N N . GLU A 1 279 ? 6.165 -11.068 8.174 1.00 87.62 279 GLU A N 1
ATOM 2231 C CA . GLU A 1 279 ? 5.735 -9.675 8.044 1.00 87.62 279 GLU A CA 1
ATOM 2232 C C . GLU A 1 279 ? 5.718 -9.009 9.418 1.00 87.62 279 GLU A C 1
ATOM 2234 O O . GLU A 1 279 ? 5.241 -9.579 10.396 1.00 87.62 279 GLU A O 1
ATOM 2239 N N . ALA A 1 280 ? 6.273 -7.803 9.501 1.00 87.94 280 ALA A N 1
ATOM 2240 C CA . ALA A 1 280 ? 6.375 -7.045 10.739 1.00 87.94 280 ALA A CA 1
ATOM 2241 C C . ALA A 1 280 ? 5.717 -5.676 10.572 1.00 87.94 280 ALA A C 1
ATOM 2243 O O . ALA A 1 280 ? 5.764 -5.097 9.485 1.00 87.94 280 ALA A O 1
ATOM 2244 N N . TYR A 1 281 ? 5.120 -5.162 11.648 1.00 91.00 281 TYR A N 1
ATOM 2245 C CA . TYR A 1 281 ? 4.407 -3.882 11.652 1.00 91.00 281 TYR A CA 1
ATOM 2246 C C . TYR A 1 281 ? 4.621 -3.113 12.951 1.00 91.00 281 TYR A C 1
ATOM 2248 O O . TYR A 1 281 ? 4.864 -3.697 14.009 1.00 91.00 281 TYR A O 1
ATOM 2256 N N . ARG A 1 282 ? 4.452 -1.795 12.863 1.00 91.56 282 ARG A N 1
ATOM 2257 C CA . ARG A 1 282 ? 4.368 -0.871 13.994 1.00 91.56 282 ARG A CA 1
ATOM 2258 C C . ARG A 1 282 ? 2.928 -0.389 14.160 1.00 91.56 282 ARG A C 1
ATOM 2260 O O . ARG A 1 282 ? 2.259 -0.108 13.166 1.00 91.56 282 ARG A O 1
ATOM 2267 N N . GLN A 1 283 ? 2.453 -0.227 15.389 1.00 92.56 283 GLN A N 1
ATOM 2268 C CA . GLN A 1 283 ? 1.202 0.469 15.661 1.00 92.56 283 GLN A CA 1
ATOM 2269 C C . GLN A 1 283 ? 1.395 1.985 15.566 1.00 92.56 283 GLN A C 1
ATOM 2271 O O . GLN A 1 283 ? 2.237 2.565 16.251 1.00 92.56 283 GLN A O 1
ATOM 2276 N N . ALA A 1 284 ? 0.556 2.629 14.760 1.00 93.56 284 ALA A N 1
ATOM 2277 C CA . ALA A 1 284 ? 0.440 4.083 14.705 1.00 93.56 284 ALA A CA 1
ATOM 2278 C C . ALA A 1 284 ? -0.734 4.595 15.549 1.00 93.56 284 ALA A C 1
ATOM 2280 O O . ALA A 1 284 ? -0.614 5.583 16.265 1.00 93.56 284 ALA A O 1
ATOM 2281 N N . TRP A 1 285 ? -1.874 3.901 15.464 1.00 89.44 285 TRP A N 1
ATOM 2282 C CA . TRP A 1 285 ? -3.124 4.259 16.133 1.00 89.44 285 TRP A CA 1
ATOM 2283 C C . TRP A 1 285 ? -3.889 3.003 16.540 1.00 89.44 285 TRP A C 1
ATOM 2285 O O . TRP A 1 285 ? -3.837 1.991 15.837 1.00 89.44 285 TRP A O 1
ATOM 2295 N N . GLY A 1 286 ? -4.648 3.094 17.628 1.00 89.44 286 GLY A N 1
ATOM 2296 C CA . GLY A 1 286 ? -5.573 2.067 18.104 1.00 89.44 286 GLY A CA 1
ATOM 2297 C C . GLY A 1 286 ? -5.392 1.761 19.593 1.00 89.44 286 GLY A C 1
ATOM 2298 O O . GLY A 1 286 ? -4.510 2.338 20.231 1.00 89.44 286 GLY A O 1
ATOM 2299 N N . PRO A 1 287 ? -6.204 0.846 20.155 1.00 88.81 287 PRO A N 1
ATOM 2300 C CA . PRO A 1 287 ? -6.112 0.436 21.557 1.00 88.81 287 PRO A CA 1
ATOM 2301 C C . PRO A 1 287 ? -4.709 -0.044 21.950 1.00 88.81 287 PRO A C 1
ATOM 2303 O O . PRO A 1 287 ? -3.994 -0.611 21.117 1.00 88.81 287 PRO A O 1
ATOM 2306 N N . THR A 1 288 ? -4.334 0.127 23.218 1.00 87.06 288 THR A N 1
ATOM 2307 C CA . THR A 1 288 ? -3.076 -0.395 23.777 1.00 87.06 288 THR A CA 1
ATOM 2308 C C . THR A 1 288 ? -2.924 -1.892 23.494 1.00 87.06 288 THR A C 1
ATOM 2310 O O . THR A 1 288 ? -3.898 -2.643 23.532 1.00 87.06 288 THR A O 1
ATOM 2313 N N . LEU A 1 289 ? -1.700 -2.319 23.181 1.00 85.62 289 LEU A N 1
ATOM 2314 C CA . LEU A 1 289 ? -1.376 -3.729 22.963 1.00 85.62 289 LEU A CA 1
ATOM 2315 C C . LEU A 1 289 ? -1.115 -4.418 24.311 1.00 85.62 289 LEU A C 1
ATOM 2317 O O . LEU A 1 289 ? -0.310 -3.881 25.075 1.00 85.62 289 LEU A O 1
ATOM 2321 N N . PRO A 1 290 ? -1.760 -5.564 24.606 1.00 81.56 290 PRO A N 1
ATOM 2322 C CA . PRO A 1 290 ? -1.585 -6.269 25.878 1.00 81.56 290 PRO A CA 1
ATOM 2323 C C . PRO A 1 290 ? -0.231 -6.989 25.973 1.00 81.56 290 PRO A C 1
ATOM 2325 O O . PRO A 1 290 ? 0.325 -7.107 27.058 1.00 81.56 290 PRO A O 1
ATOM 2328 N N . GLU A 1 291 ? 0.323 -7.419 24.837 1.00 83.56 291 GLU A N 1
ATOM 2329 C CA . GLU A 1 291 ? 1.646 -8.034 24.707 1.00 83.56 291 GLU A CA 1
ATOM 2330 C C . GLU A 1 291 ? 2.367 -7.495 23.460 1.00 83.56 291 GLU A C 1
ATOM 2332 O O . GLU A 1 291 ? 1.725 -6.983 22.535 1.00 83.56 291 GLU A O 1
ATOM 2337 N N . ARG A 1 292 ? 3.703 -7.606 23.422 1.00 80.25 292 ARG A N 1
ATOM 2338 C CA . ARG A 1 292 ? 4.523 -7.305 22.237 1.00 80.25 292 ARG A CA 1
ATOM 2339 C C . ARG A 1 292 ? 5.680 -8.312 22.098 1.00 80.25 292 ARG A C 1
ATOM 2341 O O . ARG A 1 292 ? 6.244 -8.693 23.119 1.00 80.25 292 ARG A O 1
ATOM 2348 N N . PRO A 1 293 ? 6.044 -8.714 20.865 1.00 78.81 293 PRO A N 1
ATOM 2349 C CA . PRO A 1 293 ? 5.302 -8.457 19.633 1.00 78.81 293 PRO A CA 1
ATOM 2350 C C . PRO A 1 293 ? 4.021 -9.299 19.601 1.00 78.81 293 PRO A C 1
ATOM 2352 O O . PRO A 1 293 ? 4.040 -10.481 19.943 1.00 78.81 293 PRO A O 1
ATOM 2355 N N . MET A 1 294 ? 2.914 -8.742 19.113 1.00 77.25 294 MET A N 1
ATOM 2356 C CA . MET A 1 294 ? 1.728 -9.561 18.870 1.00 77.25 294 MET A CA 1
ATOM 2357 C C . MET A 1 294 ? 2.004 -10.537 17.720 1.00 77.25 294 MET A C 1
ATOM 2359 O O . MET A 1 294 ? 2.136 -10.128 16.562 1.00 77.25 294 MET A O 1
ATOM 2363 N N . ARG A 1 295 ? 2.060 -11.836 18.039 1.00 69.50 295 ARG A N 1
ATOM 2364 C CA . ARG A 1 295 ? 2.219 -12.925 17.053 1.00 69.50 295 ARG A CA 1
ATOM 2365 C C . ARG A 1 295 ? 0.885 -13.530 16.598 1.00 69.50 295 ARG A C 1
ATOM 2367 O O . ARG A 1 295 ? 0.832 -14.199 15.570 1.00 69.50 295 ARG A O 1
ATOM 2374 N N . LYS A 1 296 ? -0.205 -13.301 17.347 1.00 60.75 296 LYS A N 1
ATOM 2375 C CA . LYS A 1 296 ? -1.547 -13.871 17.097 1.00 60.75 296 LYS A CA 1
ATOM 2376 C C . LYS A 1 296 ? -2.671 -12.829 17.204 1.00 60.75 296 LYS A C 1
ATOM 2378 O O . LYS A 1 296 ? -3.611 -12.985 17.967 1.00 60.75 296 LYS A O 1
ATOM 2383 N N . PHE A 1 297 ? -2.639 -11.795 16.368 1.00 61.34 297 PHE A N 1
ATOM 2384 C CA . PHE A 1 297 ? -3.616 -10.691 16.410 1.00 61.34 297 PHE A CA 1
ATOM 2385 C C . PHE A 1 297 ? -5.068 -11.035 15.976 1.00 61.34 297 PHE A C 1
ATOM 2387 O O . PHE A 1 297 ? -5.927 -10.156 15.987 1.00 61.34 297 PHE A O 1
ATOM 2394 N N . LEU A 1 298 ? -5.346 -12.278 15.554 1.00 51.03 298 LEU A N 1
ATOM 2395 C CA . LEU A 1 298 ? -6.647 -12.725 15.018 1.00 51.03 298 LEU A CA 1
ATOM 2396 C C . LEU A 1 298 ? -7.414 -13.702 15.923 1.00 51.03 298 LEU A C 1
ATOM 2398 O O . LEU A 1 298 ? -8.484 -14.168 15.533 1.00 51.03 298 LEU A O 1
ATOM 2402 N N . VAL A 1 299 ? -6.859 -14.071 17.079 1.00 39.19 299 VAL A N 1
ATOM 2403 C CA . VAL A 1 299 ? -7.447 -15.103 17.955 1.00 39.19 299 VAL A CA 1
ATOM 2404 C C . VAL A 1 299 ? -8.208 -14.482 19.129 1.00 39.19 299 VAL A C 1
ATOM 2406 O O . VAL A 1 299 ? -9.218 -15.037 19.561 1.00 39.19 299 VAL A O 1
ATOM 2409 N N . ASP A 1 300 ? -7.796 -13.295 19.569 1.00 36.69 300 ASP A N 1
ATOM 2410 C CA . ASP A 1 300 ? -8.332 -12.650 20.765 1.00 36.69 300 ASP A CA 1
ATOM 2411 C C . ASP A 1 300 ? -9.570 -11.810 20.429 1.00 36.69 300 ASP A C 1
ATOM 2413 O O . ASP A 1 300 ? -9.513 -10.614 20.138 1.00 36.69 300 ASP A O 1
ATOM 2417 N N . THR A 1 301 ? -10.726 -12.472 20.463 1.00 35.16 301 THR A N 1
ATOM 2418 C CA . THR A 1 301 ? -12.005 -11.780 20.678 1.00 35.16 301 THR A CA 1
ATOM 2419 C C . THR A 1 301 ? -12.131 -11.528 22.186 1.00 35.16 301 THR A C 1
ATOM 2421 O O . THR A 1 301 ? -11.773 -12.436 22.939 1.00 35.16 301 THR A O 1
ATOM 2424 N N . PRO A 1 302 ? -12.613 -10.361 22.659 1.00 31.89 302 PRO A N 1
ATOM 2425 C CA . PRO A 1 302 ? -12.735 -10.112 24.093 1.00 31.89 302 PRO A CA 1
ATOM 2426 C C . PRO A 1 302 ? -13.551 -11.200 24.794 1.00 31.89 302 PRO A C 1
ATOM 2428 O O . PRO A 1 302 ? -14.633 -11.565 24.331 1.00 31.89 302 PRO A O 1
ATOM 2431 N N . THR A 1 303 ? -13.032 -11.692 25.915 1.00 29.31 303 THR A N 1
ATOM 2432 C CA . THR A 1 303 ? -13.814 -12.432 26.905 1.00 29.31 303 THR A CA 1
ATOM 2433 C C . THR A 1 303 ? -14.734 -11.452 27.630 1.00 29.31 303 THR A C 1
ATOM 2435 O O . THR A 1 303 ? -14.292 -10.762 28.549 1.00 29.31 303 THR A O 1
ATOM 2438 N N . GLU A 1 304 ? -15.988 -11.393 27.179 1.00 33.31 304 GLU A N 1
ATOM 2439 C CA . GLU A 1 304 ? -17.160 -11.049 28.000 1.00 33.31 304 GLU A CA 1
ATOM 2440 C C . GLU A 1 304 ? -17.745 -12.334 28.608 1.00 33.31 304 GLU A C 1
ATOM 2442 O O . GLU A 1 304 ? -17.892 -13.318 27.841 1.00 33.31 304 GLU A O 1
#